Protein AF-Q2N6P6-F1 (afdb_monomer_lite)

Organism: Erythrobacter litoralis (strain HTCC2594) (NCBI:txid314225)

Foldseek 3Di:
DDDDDPVVVVVVVVVVVVPPPPPPLPDDPDPLDDDDDPQLVVLLVVLVCQLPPDDDDPDPPDFLLNCSVPPRCVSCVVSLVVSLVVSQVRLVVDDDPPRQHSVNSVVRSVVSSVSSSVVRVSVRVVVVVCVVCVVVVVVVVVVLVVVPVCQVVLVVVLVVLVVVLVVLCVVCVVVLVVQVPDPDHDPVSVVVVVVSVVVNVVSVVSSVVSCVVHVVVVVVVVVVVVVVVD

Structure (mmCIF, N/CA/C/O backbone):
data_AF-Q2N6P6-F1
#
_entry.id   AF-Q2N6P6-F1
#
loop_
_atom_site.group_PDB
_atom_site.id
_atom_site.type_symbol
_atom_site.label_atom_id
_atom_site.label_alt_id
_atom_site.label_comp_id
_atom_site.label_asym_id
_atom_site.label_entity_id
_atom_site.label_seq_id
_atom_site.pdbx_PDB_ins_code
_atom_site.Cartn_x
_atom_site.Cartn_y
_atom_site.Cartn_z
_atom_site.occupancy
_atom_site.B_iso_or_equiv
_atom_site.auth_seq_id
_atom_site.auth_comp_id
_atom_site.auth_asym_id
_atom_site.auth_atom_id
_atom_site.pdbx_PDB_model_num
ATOM 1 N N . MET A 1 1 ? 49.851 15.342 -33.808 1.00 38.22 1 MET A N 1
ATOM 2 C CA . MET A 1 1 ? 49.237 15.846 -32.562 1.00 38.22 1 MET A CA 1
ATOM 3 C C . MET A 1 1 ? 47.742 15.589 -32.649 1.00 38.22 1 MET A C 1
ATOM 5 O O . MET A 1 1 ? 47.062 16.320 -33.349 1.00 38.22 1 MET A O 1
ATOM 9 N N . ILE A 1 2 ? 47.247 14.512 -32.040 1.00 38.97 2 ILE A N 1
ATOM 10 C CA . ILE A 1 2 ? 45.807 14.244 -31.904 1.00 38.97 2 ILE A CA 1
ATOM 11 C C . ILE A 1 2 ? 45.620 13.851 -30.443 1.00 38.97 2 ILE A C 1
ATOM 13 O O . ILE A 1 2 ? 45.842 12.707 -30.065 1.00 38.97 2 ILE A O 1
ATOM 17 N N . ALA A 1 3 ? 45.353 14.841 -29.600 1.00 42.53 3 ALA A N 1
ATOM 18 C CA . ALA A 1 3 ? 45.180 14.661 -28.166 1.00 42.53 3 ALA A CA 1
ATOM 19 C C . ALA A 1 3 ? 44.066 15.592 -27.690 1.00 42.53 3 ALA A C 1
ATOM 21 O O . ALA A 1 3 ? 44.323 16.554 -26.982 1.00 42.53 3 ALA A O 1
ATOM 22 N N . THR A 1 4 ? 42.833 15.337 -28.129 1.00 48.78 4 THR A N 1
ATOM 23 C CA . THR A 1 4 ? 41.647 16.061 -27.642 1.00 48.78 4 THR A CA 1
ATOM 24 C C . THR A 1 4 ? 40.386 15.331 -28.099 1.00 48.78 4 THR A C 1
ATOM 26 O O . THR A 1 4 ? 39.855 15.658 -29.151 1.00 48.78 4 THR A O 1
ATOM 29 N N . SER A 1 5 ? 39.921 14.311 -27.361 1.00 48.91 5 SER A N 1
ATOM 30 C CA . SER A 1 5 ? 38.513 13.832 -27.437 1.00 48.91 5 SER A CA 1
ATOM 31 C C . SER A 1 5 ? 38.105 12.764 -26.402 1.00 48.91 5 SER A C 1
ATOM 33 O O . SER A 1 5 ? 37.078 12.123 -26.574 1.00 48.91 5 SER A O 1
ATOM 35 N N . ILE A 1 6 ? 38.846 12.549 -25.305 1.00 46.66 6 ILE A N 1
ATOM 36 C CA . ILE A 1 6 ? 38.445 11.551 -24.280 1.00 46.66 6 ILE A CA 1
ATOM 37 C C . ILE A 1 6 ? 37.773 12.211 -23.056 1.00 46.66 6 ILE A C 1
ATOM 39 O O . ILE A 1 6 ? 37.007 11.573 -22.340 1.00 46.66 6 ILE A O 1
ATOM 43 N N . ALA A 1 7 ? 37.968 13.518 -22.844 1.00 42.22 7 ALA A N 1
ATOM 44 C CA . ALA A 1 7 ? 37.466 14.212 -21.653 1.00 42.22 7 ALA A CA 1
ATOM 45 C C . ALA A 1 7 ? 35.931 14.393 -21.615 1.00 42.22 7 ALA A C 1
ATOM 47 O O . ALA A 1 7 ? 35.358 14.490 -20.533 1.00 42.22 7 ALA A O 1
ATOM 48 N N . SER A 1 8 ? 35.243 14.396 -22.762 1.00 43.12 8 SER A N 1
ATOM 49 C CA . SER A 1 8 ? 33.796 14.669 -22.818 1.00 43.12 8 SER A CA 1
ATOM 50 C C . SER A 1 8 ? 32.908 13.450 -22.541 1.00 43.12 8 SER A C 1
ATOM 52 O O . SER A 1 8 ? 31.730 13.623 -22.248 1.00 43.12 8 SER A O 1
ATOM 54 N N . ALA A 1 9 ? 33.446 12.226 -22.589 1.00 42.22 9 ALA A N 1
ATOM 55 C CA . ALA A 1 9 ? 32.664 11.010 -22.340 1.00 42.22 9 ALA A CA 1
ATOM 56 C C . ALA A 1 9 ? 32.541 10.670 -20.842 1.00 42.22 9 ALA A C 1
ATOM 58 O O . ALA A 1 9 ? 31.548 10.086 -20.418 1.00 42.22 9 ALA A O 1
ATOM 59 N N . VAL A 1 10 ? 33.518 11.074 -20.021 1.00 45.97 10 VAL A N 1
ATOM 60 C CA . VAL A 1 10 ? 33.546 10.757 -18.580 1.00 45.97 10 VAL A CA 1
ATOM 61 C C . VAL A 1 10 ? 32.600 11.660 -17.778 1.00 45.97 10 VAL A C 1
ATOM 63 O O . VAL A 1 10 ? 31.999 11.212 -16.805 1.00 45.97 10 VAL A O 1
ATOM 66 N N . ALA A 1 11 ? 32.389 12.905 -18.218 1.00 42.19 11 ALA A N 1
ATOM 67 C CA . ALA A 1 11 ? 31.482 13.842 -17.550 1.00 42.19 11 ALA A CA 1
ATOM 68 C C . ALA A 1 11 ? 30.003 13.404 -17.604 1.00 42.19 11 ALA A C 1
ATOM 70 O O . ALA A 1 11 ? 29.260 13.659 -16.658 1.00 42.19 11 ALA A O 1
ATOM 71 N N . LEU A 1 12 ? 29.577 12.693 -18.659 1.00 40.78 12 LEU A N 1
ATOM 72 C CA . LEU A 1 12 ? 28.206 12.172 -18.752 1.00 40.78 12 LEU A CA 1
ATOM 73 C C . LEU A 1 12 ? 27.947 11.005 -17.782 1.00 40.78 12 LEU A C 1
ATOM 75 O O . LEU A 1 12 ? 26.837 10.861 -17.280 1.00 40.78 12 LEU A O 1
ATOM 79 N N . LEU A 1 13 ? 28.965 10.192 -17.485 1.00 43.88 13 LEU A N 1
ATOM 80 C CA . LEU A 1 13 ? 28.839 9.029 -16.596 1.00 43.88 13 LEU A CA 1
ATOM 81 C C . LEU A 1 13 ? 28.709 9.419 -15.117 1.00 43.88 13 LEU A C 1
ATOM 83 O O . LEU A 1 13 ? 28.032 8.722 -14.366 1.00 43.88 13 LEU A O 1
ATOM 87 N N . VAL A 1 14 ? 29.291 10.548 -14.702 1.00 47.75 14 VAL A N 1
ATOM 88 C CA . VAL A 1 14 ? 29.177 11.044 -13.317 1.00 47.75 14 VAL A CA 1
ATOM 89 C C . VAL A 1 14 ? 27.811 11.694 -13.063 1.00 47.75 14 VAL A C 1
ATOM 91 O O . VAL A 1 14 ? 27.262 11.551 -11.974 1.00 47.75 14 VAL A O 1
ATOM 94 N N . ALA A 1 15 ? 27.211 12.332 -14.075 1.00 45.38 15 ALA A N 1
ATOM 95 C CA . ALA A 1 15 ? 25.876 12.923 -13.958 1.00 45.38 15 ALA A CA 1
ATOM 96 C C . ALA A 1 15 ? 24.763 11.866 -13.803 1.00 45.38 15 ALA A C 1
ATOM 98 O O . ALA A 1 15 ? 23.798 12.103 -13.082 1.00 45.38 15 ALA A O 1
ATOM 99 N N . LEU A 1 16 ? 24.913 10.675 -14.403 1.00 42.78 16 LEU A N 1
ATOM 100 C CA . LEU A 1 16 ? 23.956 9.574 -14.215 1.00 42.78 16 LEU A CA 1
ATOM 101 C C . LEU A 1 16 ? 24.095 8.856 -12.864 1.00 42.78 16 LEU A C 1
ATOM 103 O O . LEU A 1 16 ? 23.139 8.230 -12.417 1.00 42.78 16 LEU A O 1
ATOM 107 N N . GLN A 1 17 ? 25.246 8.950 -12.191 1.00 44.12 17 GLN A N 1
ATOM 108 C CA . GLN A 1 17 ? 25.419 8.350 -10.862 1.00 44.12 17 GLN A CA 1
ATOM 109 C C . GLN A 1 17 ? 24.813 9.194 -9.732 1.00 44.12 17 GLN A C 1
ATOM 111 O O . GLN A 1 17 ? 24.597 8.666 -8.645 1.00 44.12 17 GLN A O 1
ATOM 116 N N . GLN A 1 18 ? 24.500 10.474 -9.976 1.00 42.66 18 GLN A N 1
ATOM 117 C CA . GLN A 1 18 ? 23.855 11.352 -8.988 1.00 42.66 18 GLN A CA 1
ATOM 118 C C . GLN A 1 18 ? 22.326 11.424 -9.110 1.00 42.66 18 GLN A C 1
ATOM 120 O O . GLN A 1 18 ? 21.689 12.005 -8.244 1.00 42.66 18 GLN A O 1
ATOM 125 N N . ALA A 1 19 ? 21.728 10.794 -10.126 1.00 37.59 19 ALA A N 1
ATOM 126 C CA . ALA A 1 19 ? 20.272 10.660 -10.251 1.00 37.59 19 ALA A CA 1
ATOM 127 C C . ALA A 1 19 ? 19.731 9.358 -9.631 1.00 37.59 19 ALA A C 1
ATOM 129 O O . ALA A 1 19 ? 18.585 8.988 -9.857 1.00 37.59 19 ALA A O 1
ATOM 130 N N . SER A 1 20 ? 20.546 8.653 -8.841 1.00 35.91 20 SER A N 1
ATOM 131 C CA . SER A 1 20 ? 20.061 7.601 -7.949 1.00 35.91 20 SER A CA 1
ATOM 132 C C . SER A 1 20 ? 19.714 8.212 -6.594 1.00 35.91 20 SER A C 1
ATOM 134 O O . SER A 1 20 ? 20.196 7.748 -5.558 1.00 35.91 20 SER A O 1
ATOM 136 N N . ASP A 1 21 ? 18.858 9.237 -6.595 1.00 35.72 21 ASP A N 1
ATOM 137 C CA . ASP A 1 21 ? 17.976 9.418 -5.450 1.00 35.72 21 ASP A CA 1
ATOM 138 C C . ASP A 1 21 ? 17.229 8.097 -5.335 1.00 35.72 21 ASP A C 1
ATOM 140 O O . ASP A 1 21 ? 16.470 7.700 -6.224 1.00 35.72 21 ASP A O 1
ATOM 144 N N . LYS A 1 22 ? 17.541 7.339 -4.283 1.00 31.48 22 LYS A N 1
ATOM 145 C CA . LYS A 1 22 ? 16.714 6.210 -3.897 1.00 31.48 22 LYS A CA 1
ATOM 146 C C . LYS A 1 22 ? 15.280 6.725 -3.920 1.00 31.48 22 LYS A C 1
ATOM 148 O O . LYS A 1 22 ? 14.945 7.641 -3.174 1.00 31.48 22 LYS A O 1
ATOM 153 N N . VAL A 1 23 ? 14.439 6.124 -4.754 1.00 34.56 23 VAL A N 1
ATOM 154 C CA . VAL A 1 23 ? 12.994 6.204 -4.573 1.00 34.56 23 VAL A CA 1
ATOM 155 C C . VAL A 1 23 ? 12.706 5.411 -3.300 1.00 34.56 23 VAL A C 1
ATOM 157 O O . VAL A 1 23 ? 12.339 4.240 -3.332 1.00 34.56 23 VAL A O 1
ATOM 160 N N . GLU A 1 24 ? 13.004 6.019 -2.157 1.00 31.09 24 GLU A N 1
ATOM 161 C CA . GLU A 1 24 ? 12.509 5.568 -0.874 1.00 31.09 24 GLU A CA 1
ATOM 162 C C . GLU A 1 24 ? 11.010 5.837 -0.907 1.00 31.09 24 GLU A C 1
ATOM 164 O O . GLU A 1 24 ? 10.555 6.970 -1.068 1.00 31.09 24 GLU A O 1
ATOM 169 N N . ALA A 1 25 ? 10.232 4.759 -0.842 1.00 31.12 25 ALA A N 1
ATOM 170 C CA . ALA A 1 25 ? 8.818 4.864 -0.558 1.00 31.12 25 ALA A CA 1
ATOM 171 C C . ALA A 1 25 ? 8.691 5.585 0.790 1.00 31.12 25 ALA A C 1
ATOM 173 O O . ALA A 1 25 ? 9.015 5.022 1.834 1.00 31.12 25 ALA A O 1
ATOM 174 N N . VAL A 1 26 ? 8.283 6.852 0.749 1.00 32.97 26 VAL A N 1
ATOM 175 C CA . VAL A 1 26 ? 7.934 7.618 1.943 1.00 32.97 26 VAL A CA 1
ATOM 176 C C . VAL A 1 26 ? 6.628 7.027 2.460 1.00 32.97 26 VAL A C 1
ATOM 178 O O . VAL A 1 26 ? 5.549 7.348 1.964 1.00 32.97 26 VAL A O 1
ATOM 181 N N . TYR A 1 27 ? 6.734 6.102 3.406 1.00 35.50 27 TYR A N 1
ATOM 182 C CA . TYR A 1 27 ? 5.610 5.713 4.244 1.00 35.50 27 TYR A CA 1
ATOM 183 C C . TYR A 1 27 ? 5.442 6.832 5.275 1.00 35.50 27 TYR A C 1
ATOM 185 O O . TYR A 1 27 ? 6.397 7.148 5.982 1.00 35.50 27 TYR A O 1
ATOM 193 N N . SER A 1 28 ? 4.285 7.498 5.301 1.00 39.66 28 SER A N 1
ATOM 194 C CA . SER A 1 28 ? 3.977 8.435 6.384 1.00 39.66 28 SER A CA 1
ATOM 195 C C . SER A 1 28 ? 3.961 7.667 7.709 1.00 39.66 28 SER A C 1
ATOM 197 O O . SER A 1 28 ? 3.477 6.535 7.752 1.00 39.66 28 SER A O 1
ATOM 199 N N . ASP A 1 29 ? 4.449 8.292 8.784 1.00 43.25 29 ASP A N 1
ATOM 200 C CA . ASP A 1 29 ? 4.377 7.793 10.172 1.00 43.25 29 ASP A CA 1
ATOM 201 C C . ASP A 1 29 ? 2.927 7.733 10.714 1.00 43.25 29 ASP A C 1
ATOM 203 O O . ASP A 1 29 ? 2.692 7.739 11.921 1.00 43.25 29 ASP A O 1
ATOM 207 N N . GLU A 1 30 ? 1.925 7.737 9.836 1.00 53.28 30 GLU A N 1
ATOM 208 C CA . GLU A 1 30 ? 0.526 7.616 10.215 1.00 53.28 30 GLU A CA 1
ATOM 209 C C . GLU A 1 30 ? 0.268 6.159 10.599 1.00 53.28 30 GLU A C 1
ATOM 211 O O . GLU A 1 30 ? 0.393 5.255 9.771 1.00 53.28 30 GLU A O 1
ATOM 216 N N . ASP A 1 31 ? -0.091 5.925 11.862 1.00 57.06 31 ASP A N 1
ATOM 217 C CA . ASP A 1 31 ? -0.591 4.627 12.296 1.00 57.06 31 ASP A CA 1
ATOM 218 C C . ASP A 1 31 ? -1.841 4.296 11.465 1.00 57.06 31 ASP A C 1
ATOM 220 O O . ASP A 1 31 ? -2.902 4.908 11.596 1.00 57.06 31 ASP A O 1
ATOM 224 N N . TRP A 1 32 ? -1.703 3.329 10.555 1.00 66.62 32 TRP A N 1
ATOM 225 C CA . TRP A 1 32 ? -2.786 2.850 9.685 1.00 66.62 32 TRP A CA 1
ATOM 226 C C . TRP A 1 32 ? -3.808 1.987 10.436 1.00 66.62 32 TRP A C 1
ATOM 228 O O . TRP A 1 32 ? -4.737 1.448 9.824 1.00 66.62 32 TRP A O 1
ATOM 238 N N . THR A 1 33 ? -3.606 1.831 11.742 1.00 70.56 33 THR A N 1
ATOM 239 C CA . THR A 1 33 ? -4.387 0.993 12.640 1.00 70.56 33 THR A CA 1
ATOM 240 C C . THR A 1 33 ? -5.295 1.887 13.474 1.00 70.56 33 THR A C 1
ATOM 242 O O . THR A 1 33 ? -4.854 2.882 14.041 1.00 70.56 33 THR A O 1
ATOM 245 N N . LEU A 1 34 ? -6.578 1.537 13.526 1.00 80.69 34 LEU A N 1
ATOM 246 C CA . LEU A 1 34 ? -7.557 2.189 14.386 1.00 80.69 34 LEU A CA 1
ATOM 247 C C . LEU A 1 34 ? -7.899 1.242 15.527 1.00 80.69 34 LEU A C 1
ATOM 249 O O . LEU A 1 34 ? -8.368 0.133 15.270 1.00 80.69 34 LEU A O 1
ATOM 253 N N . ASP A 1 35 ? -7.711 1.702 16.758 1.00 82.56 35 ASP A N 1
ATOM 254 C CA . ASP A 1 35 ? -8.118 0.965 17.947 1.00 82.56 35 ASP A CA 1
ATOM 255 C C . ASP A 1 35 ? -9.517 1.402 18.375 1.00 82.56 35 ASP A C 1
ATOM 257 O O . ASP A 1 35 ? -9.778 2.576 18.642 1.00 82.56 35 ASP A O 1
ATOM 261 N N . TYR A 1 36 ? -10.437 0.444 18.442 1.00 85.44 36 TYR A N 1
ATOM 262 C CA . TYR A 1 36 ? -11.795 0.679 18.909 1.00 85.44 36 TYR A CA 1
ATOM 263 C C . TYR A 1 36 ? -12.410 -0.577 19.532 1.00 85.44 36 TYR A C 1
ATOM 265 O O . TYR A 1 36 ? -11.994 -1.700 19.229 1.00 85.44 36 TYR A O 1
ATOM 273 N N . PRO A 1 37 ? -13.422 -0.425 20.407 1.00 84.44 37 PRO A N 1
ATOM 274 C CA . PRO A 1 37 ? -14.119 -1.558 20.989 1.00 84.44 37 PRO A CA 1
ATOM 275 C C . PRO A 1 37 ? -14.752 -2.438 19.911 1.00 84.44 37 PRO A C 1
ATOM 277 O O . PRO A 1 37 ? -15.498 -1.954 19.063 1.00 84.44 37 PRO A O 1
ATOM 280 N N . PHE A 1 38 ? -14.559 -3.753 20.019 1.00 85.38 38 PHE A N 1
ATOM 281 C CA . PHE A 1 38 ? -15.135 -4.739 19.093 1.00 85.38 38 PHE A CA 1
ATOM 282 C C . PHE A 1 38 ? -16.646 -4.556 18.860 1.00 85.38 38 PHE A C 1
ATOM 284 O O . PHE A 1 38 ? -17.156 -4.789 17.773 1.00 85.38 38 PHE A O 1
ATOM 291 N N . VAL A 1 39 ? -17.385 -4.083 19.868 1.00 84.81 39 VAL A N 1
ATOM 292 C CA . VAL A 1 39 ? -18.836 -3.883 19.757 1.00 84.81 39 VAL A CA 1
ATOM 293 C C . VAL A 1 39 ? -19.239 -2.863 18.685 1.00 84.81 39 VAL A C 1
ATOM 295 O O . VAL A 1 39 ? -20.333 -2.985 18.137 1.00 84.81 39 VAL A O 1
ATOM 298 N N . ILE A 1 40 ? -18.383 -1.884 18.370 1.00 86.06 40 ILE A N 1
ATOM 299 C CA . ILE A 1 40 ? -18.677 -0.889 17.331 1.00 86.06 40 ILE A CA 1
ATOM 300 C C . ILE A 1 40 ? -18.075 -1.234 15.962 1.00 86.06 40 ILE A C 1
ATOM 302 O O . ILE A 1 40 ? -18.283 -0.489 15.005 1.00 86.06 40 ILE A O 1
ATOM 306 N N . GLU A 1 41 ? -17.392 -2.379 15.841 1.00 91.12 41 GLU A N 1
ATOM 307 C CA . GLU A 1 41 ? -16.817 -2.866 14.580 1.00 91.12 41 GLU A CA 1
ATOM 308 C C . GLU A 1 41 ? -17.829 -2.894 13.422 1.00 91.12 41 GLU A C 1
ATOM 310 O O . GLU A 1 41 ? -17.472 -2.415 12.344 1.00 91.12 41 GLU A O 1
ATOM 315 N N . PRO A 1 42 ? -19.092 -3.346 13.592 1.00 92.62 42 PRO A N 1
ATOM 316 C CA . PRO A 1 42 ? -20.042 -3.370 12.480 1.00 92.62 42 PRO A CA 1
ATOM 317 C C . PRO A 1 42 ? -20.306 -1.982 11.881 1.00 92.62 42 PRO A C 1
ATOM 319 O O . PRO A 1 42 ? -20.408 -1.849 10.664 1.00 92.62 42 PRO A O 1
ATOM 322 N N . TYR A 1 43 ? -20.358 -0.938 12.715 1.00 92.25 43 TYR A N 1
ATOM 323 C CA . TYR A 1 43 ? -20.607 0.437 12.271 1.00 92.25 43 TYR A CA 1
ATOM 324 C C . TYR A 1 43 ? -19.396 1.026 11.546 1.00 92.25 43 TYR A C 1
ATOM 326 O O . TYR A 1 43 ? -19.537 1.674 10.508 1.00 92.25 43 TYR A O 1
ATOM 334 N N . VAL A 1 44 ? -18.194 0.753 12.061 1.00 91.25 44 VAL A N 1
ATOM 335 C CA . VAL A 1 44 ? -16.932 1.140 11.420 1.00 91.25 44 VAL A CA 1
ATOM 336 C C . VAL A 1 44 ? -16.775 0.435 10.068 1.00 91.25 44 VAL A C 1
ATOM 338 O O . VAL A 1 44 ? -16.473 1.083 9.063 1.00 91.25 44 VAL A O 1
ATOM 341 N N . GLY A 1 45 ? -17.027 -0.876 10.019 1.00 90.44 45 GLY A N 1
ATOM 342 C CA . GLY A 1 45 ? -16.978 -1.679 8.798 1.00 90.44 45 GLY A CA 1
ATOM 343 C C . GLY A 1 45 ? -17.958 -1.179 7.739 1.00 90.44 45 GLY A C 1
ATOM 344 O O . GLY A 1 45 ? -17.563 -0.922 6.602 1.00 90.44 45 GLY A O 1
ATOM 345 N N . GLU A 1 46 ? -19.210 -0.925 8.126 1.00 95.19 46 GLU A N 1
ATOM 346 C CA . GLU A 1 46 ? -20.229 -0.434 7.198 1.00 95.19 46 GLU A CA 1
ATOM 347 C C . GLU A 1 46 ? -19.899 0.969 6.645 1.00 95.19 46 GLU A C 1
ATOM 349 O O . GLU A 1 46 ? -20.230 1.296 5.494 1.00 95.19 46 GLU A O 1
ATOM 354 N N . TYR A 1 47 ? -19.224 1.809 7.436 1.00 96.06 47 TYR A N 1
ATOM 355 C CA . TYR A 1 47 ? -18.753 3.106 6.961 1.00 96.06 47 TYR A CA 1
ATOM 356 C C . TYR A 1 47 ? -17.603 2.957 5.955 1.00 96.06 47 TYR A C 1
ATOM 358 O O . TYR A 1 47 ? -17.642 3.573 4.885 1.00 96.06 47 TYR A O 1
ATOM 366 N N . TYR A 1 48 ? -16.633 2.077 6.230 1.00 91.56 48 TYR A N 1
ATOM 367 C CA . TYR A 1 48 ? -15.572 1.741 5.276 1.00 91.56 48 TYR A CA 1
ATOM 368 C C . TYR A 1 48 ? 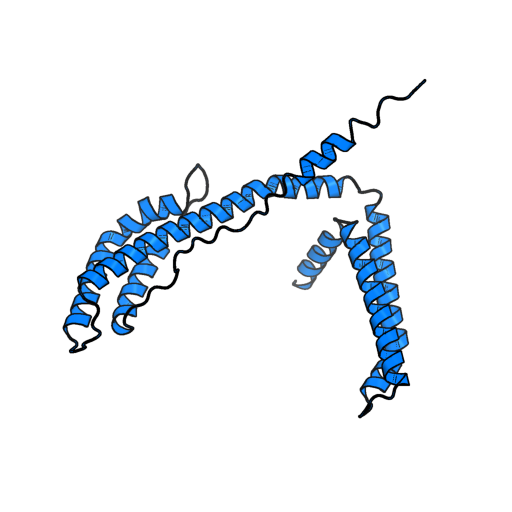-16.114 1.190 3.957 1.00 91.56 48 TYR A C 1
ATOM 370 O O . TYR A 1 48 ? -15.611 1.562 2.895 1.00 91.56 48 TYR A O 1
ATOM 378 N N . ASP A 1 49 ? -17.140 0.345 4.003 1.00 93.69 49 ASP A N 1
ATOM 379 C CA . ASP A 1 49 ? -17.763 -0.202 2.799 1.00 93.69 49 ASP A CA 1
ATOM 380 C C . ASP A 1 49 ? -18.394 0.901 1.945 1.00 93.69 49 ASP A C 1
ATOM 382 O O . ASP A 1 49 ? -18.235 0.907 0.723 1.00 93.69 49 ASP A O 1
ATOM 386 N N . CYS A 1 50 ? -19.037 1.894 2.573 1.00 94.50 50 CYS A N 1
ATOM 387 C CA . CYS A 1 50 ? -19.534 3.063 1.847 1.00 94.50 50 CYS A CA 1
ATOM 388 C C . CYS A 1 50 ? -18.401 3.806 1.135 1.00 94.50 50 CYS A C 1
ATOM 390 O O . CYS A 1 50 ? -18.515 4.108 -0.059 1.00 94.50 50 CYS A O 1
ATOM 392 N N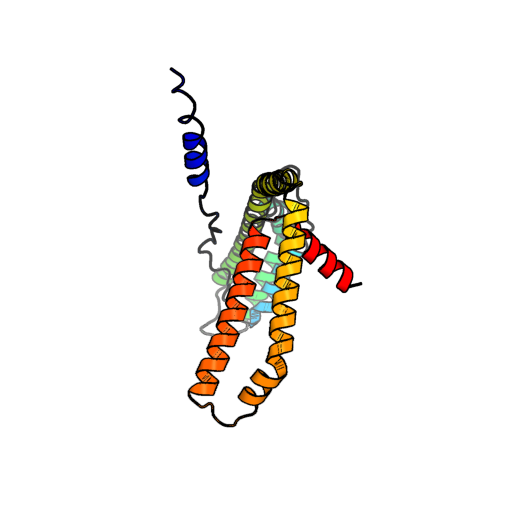 . LEU A 1 51 ? -17.317 4.091 1.862 1.00 92.38 51 LEU A N 1
ATOM 393 C CA . LEU A 1 51 ? -16.169 4.831 1.344 1.00 92.38 51 LEU A CA 1
ATOM 394 C C . LEU A 1 51 ? -15.485 4.084 0.192 1.00 92.38 51 LEU A C 1
ATOM 396 O O . LEU A 1 51 ? -15.062 4.709 -0.770 1.00 92.38 51 LEU A O 1
ATOM 400 N N . ARG A 1 52 ? -15.433 2.747 0.235 1.00 89.62 52 ARG A N 1
ATOM 401 C CA . ARG A 1 52 ? -14.787 1.917 -0.798 1.00 89.62 52 ARG A CA 1
ATOM 402 C C . ARG A 1 52 ? -15.655 1.630 -2.021 1.00 89.62 52 ARG A C 1
ATOM 404 O O . ARG A 1 52 ? -15.111 1.213 -3.037 1.00 89.62 52 ARG A O 1
ATOM 411 N N . ALA A 1 53 ? -16.965 1.855 -1.948 1.00 88.38 53 ALA A N 1
ATOM 412 C CA . ALA A 1 53 ? -17.896 1.572 -3.044 1.00 88.38 53 ALA A CA 1
ATOM 413 C C . ALA A 1 53 ? -17.776 2.529 -4.252 1.00 88.38 53 ALA A C 1
ATOM 415 O O . ALA A 1 53 ? -18.490 2.353 -5.241 1.00 88.38 53 ALA A O 1
ATOM 416 N N . GLY A 1 54 ? -16.920 3.554 -4.177 1.00 80.19 54 GLY A N 1
ATOM 417 C CA . GLY A 1 54 ? -16.692 4.499 -5.267 1.00 80.19 54 GLY A CA 1
ATOM 418 C C . GLY A 1 54 ? -16.101 3.841 -6.519 1.00 80.19 54 GLY A C 1
ATOM 419 O O . GLY A 1 54 ? -15.377 2.848 -6.454 1.00 80.19 54 GLY A O 1
ATOM 420 N N . SER A 1 55 ? -16.414 4.410 -7.684 1.00 80.44 55 SER A N 1
ATOM 421 C CA . SER A 1 55 ? -15.766 4.083 -8.960 1.00 80.44 55 SER A CA 1
ATOM 422 C C . SER A 1 55 ? -14.891 5.257 -9.379 1.00 80.44 55 SER A C 1
ATOM 424 O O . SER A 1 55 ? -15.383 6.381 -9.463 1.00 80.44 55 SER A O 1
ATOM 426 N N . TYR A 1 56 ? -13.610 5.006 -9.645 1.00 83.81 56 TYR A N 1
ATOM 427 C CA . TYR A 1 56 ? -12.617 6.068 -9.821 1.00 83.81 56 TYR A CA 1
ATOM 428 C C . TYR A 1 56 ? -12.127 6.148 -11.262 1.00 83.81 56 TYR A C 1
ATOM 430 O O . TYR A 1 56 ? -11.824 5.135 -11.893 1.00 83.81 56 TYR A O 1
ATOM 438 N N . THR A 1 57 ? -12.014 7.371 -11.769 1.00 74.19 57 THR A N 1
ATOM 439 C CA . THR A 1 57 ? -11.424 7.651 -13.079 1.00 74.19 57 THR A CA 1
ATOM 440 C C . THR A 1 57 ? -10.002 8.152 -12.888 1.00 74.19 57 THR A C 1
ATOM 442 O O . THR A 1 57 ? -9.772 9.101 -12.139 1.00 74.19 57 THR A O 1
ATOM 445 N N . ILE A 1 58 ? -9.044 7.519 -13.568 1.00 68.56 58 ILE A N 1
ATOM 446 C CA . ILE A 1 58 ? -7.623 7.871 -13.495 1.00 68.56 58 ILE A CA 1
ATOM 447 C C . ILE A 1 58 ? -7.192 8.485 -14.821 1.00 68.56 58 ILE A C 1
ATOM 449 O O . ILE A 1 58 ? -7.243 7.831 -15.860 1.00 68.56 58 ILE A O 1
ATOM 453 N N . GLY A 1 59 ? -6.782 9.752 -14.779 1.00 65.19 59 GLY A N 1
ATOM 454 C CA . GLY A 1 59 ? -6.465 10.553 -15.961 1.00 65.19 59 GLY A CA 1
ATOM 455 C C . GLY A 1 59 ? -6.942 12.000 -15.817 1.00 65.19 59 GLY A C 1
ATOM 456 O O . GLY A 1 59 ? -7.622 12.341 -14.854 1.00 65.19 59 GLY A O 1
ATOM 457 N N . GLU A 1 60 ? -6.548 12.866 -16.756 1.00 66.88 60 GLU A N 1
ATOM 458 C CA . GLU A 1 60 ? -7.041 14.258 -16.868 1.00 66.88 60 GLU A CA 1
ATOM 459 C C . GLU A 1 60 ? -6.858 15.130 -15.608 1.00 66.88 60 GLU A C 1
ATOM 461 O O . GLU A 1 60 ? -7.616 16.060 -15.352 1.00 66.88 60 GLU A O 1
ATOM 466 N N . GLY A 1 61 ? -5.830 14.841 -14.804 1.00 68.62 61 GLY A N 1
ATOM 467 C CA . GLY A 1 61 ? -5.543 15.587 -13.575 1.00 68.62 61 GLY A CA 1
ATOM 468 C C . GLY A 1 61 ? -6.400 15.191 -12.370 1.00 68.62 61 GLY A C 1
ATOM 469 O O . GLY A 1 61 ? -6.225 15.773 -11.301 1.00 68.62 61 GLY A O 1
ATOM 470 N N . ARG A 1 62 ? -7.273 14.183 -12.495 1.00 79.25 62 ARG A N 1
ATOM 471 C CA . ARG A 1 62 ? -8.008 13.612 -11.359 1.00 79.25 62 ARG A CA 1
ATOM 472 C C . ARG A 1 62 ? -7.137 12.614 -10.606 1.00 79.25 62 ARG A C 1
ATOM 474 O O . ARG A 1 62 ? -6.525 11.731 -11.207 1.00 79.25 62 ARG A O 1
ATOM 481 N N . THR A 1 63 ? -7.099 12.753 -9.285 1.00 85.38 63 THR A N 1
ATOM 482 C CA . THR A 1 63 ? -6.331 11.880 -8.389 1.00 85.38 63 THR A CA 1
ATOM 483 C C . THR A 1 63 ? -7.273 11.096 -7.472 1.00 85.38 63 THR A C 1
ATOM 485 O O . THR A 1 63 ? -8.435 11.478 -7.302 1.00 85.38 63 THR A O 1
ATOM 488 N N . PHE A 1 64 ? -6.815 9.984 -6.901 1.00 86.94 64 PHE A N 1
ATOM 489 C CA . PHE A 1 64 ? -7.578 9.217 -5.916 1.00 86.94 64 PHE A CA 1
ATOM 490 C C . PHE A 1 64 ? -7.855 10.059 -4.672 1.00 86.94 64 PHE A C 1
ATOM 492 O O . PHE A 1 64 ? -8.992 10.109 -4.225 1.00 86.94 64 PHE A O 1
ATOM 499 N N . ALA A 1 65 ? -6.866 10.792 -4.149 1.00 88.69 65 ALA A N 1
ATOM 500 C CA . ALA A 1 65 ? -7.071 11.667 -2.992 1.00 88.69 65 ALA A CA 1
ATOM 501 C C . ALA A 1 65 ? -8.141 12.743 -3.239 1.00 88.69 65 ALA A C 1
ATOM 503 O O . ALA A 1 65 ? -8.903 13.075 -2.330 1.00 88.69 65 ALA A O 1
ATOM 504 N N . ALA A 1 66 ? -8.188 13.302 -4.454 1.00 90.50 66 ALA A N 1
ATOM 505 C CA . ALA A 1 66 ? -9.205 14.272 -4.843 1.00 90.50 66 ALA A CA 1
ATOM 506 C C . ALA A 1 66 ? -10.589 13.616 -4.903 1.00 90.50 66 ALA A C 1
ATOM 508 O O . ALA A 1 66 ? -11.493 14.075 -4.221 1.00 90.50 66 ALA A O 1
ATOM 509 N N . GLN A 1 67 ? -10.727 12.491 -5.610 1.00 92.38 67 GLN A N 1
ATOM 510 C CA . GLN A 1 67 ? -11.997 11.757 -5.721 1.00 92.38 67 GLN A CA 1
ATOM 511 C C . GLN A 1 67 ? -12.503 11.259 -4.362 1.00 92.38 67 GLN A C 1
ATOM 513 O O . GLN A 1 67 ? -13.682 11.377 -4.049 1.00 92.38 67 GLN A O 1
ATOM 518 N N . TYR A 1 68 ? -11.613 10.795 -3.489 1.00 94.06 68 TYR A N 1
ATOM 519 C CA . TYR A 1 68 ? -11.988 10.387 -2.139 1.00 94.06 68 TYR A CA 1
ATOM 520 C C . TYR A 1 68 ? -12.531 11.566 -1.329 1.00 94.06 68 TYR A C 1
ATOM 522 O O . TYR A 1 68 ? -13.538 11.432 -0.639 1.00 94.06 68 TYR A O 1
ATOM 530 N N . ARG A 1 69 ? -11.895 12.739 -1.427 1.00 93.75 69 ARG A N 1
ATOM 531 C CA . ARG A 1 69 ? -12.323 13.946 -0.709 1.00 93.75 69 ARG A CA 1
ATOM 532 C C . ARG A 1 69 ? -13.602 14.559 -1.286 1.00 93.75 69 ARG A C 1
ATOM 534 O O . ARG A 1 69 ? -14.436 15.024 -0.518 1.00 93.75 69 ARG A O 1
ATOM 541 N N . GLU A 1 70 ? -13.713 14.616 -2.606 1.00 93.62 70 GLU A N 1
ATOM 542 C CA . GLU A 1 70 ? -14.739 15.378 -3.327 1.00 93.62 70 GLU A CA 1
ATOM 543 C C . GLU A 1 70 ? -15.977 14.539 -3.653 1.00 93.62 70 GLU A C 1
ATOM 545 O O . GLU A 1 70 ? -17.078 15.081 -3.676 1.00 93.62 70 GLU A O 1
ATOM 550 N N . ASP A 1 71 ? -15.814 13.227 -3.844 1.00 93.38 71 ASP A N 1
ATOM 551 C CA . ASP A 1 71 ? -16.895 12.328 -4.245 1.00 93.38 71 ASP A CA 1
ATOM 552 C C . ASP A 1 71 ? -17.300 11.391 -3.093 1.00 93.38 71 ASP A C 1
ATOM 554 O O . ASP A 1 71 ? -18.473 11.346 -2.716 1.00 93.38 71 ASP A O 1
ATOM 558 N N . ASP A 1 72 ? -16.353 10.663 -2.483 1.00 94.94 72 ASP A N 1
ATOM 559 C CA . ASP A 1 72 ? -16.693 9.645 -1.473 1.00 94.94 72 ASP A CA 1
ATOM 560 C C . ASP A 1 72 ? -17.136 10.241 -0.139 1.00 94.94 72 ASP A C 1
ATOM 562 O O . ASP A 1 72 ? -18.167 9.825 0.397 1.00 94.94 72 ASP A O 1
ATOM 566 N N . LEU A 1 73 ? -16.378 11.202 0.410 1.00 96.19 73 LEU A N 1
ATOM 567 C CA . LEU A 1 73 ? -16.723 11.798 1.704 1.00 96.19 73 LEU A CA 1
ATOM 568 C C . LEU A 1 73 ? -18.119 12.446 1.681 1.00 96.19 73 LEU A C 1
ATOM 570 O O . LEU A 1 73 ?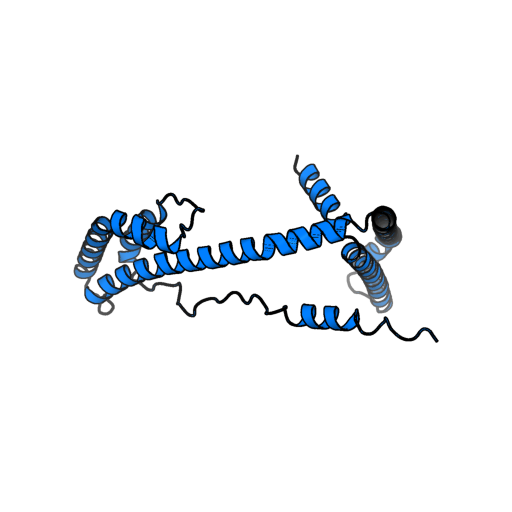 -18.898 12.140 2.586 1.00 96.19 73 LEU A O 1
ATOM 574 N N . PRO A 1 74 ? -18.500 13.261 0.672 1.00 97.19 74 PRO A N 1
ATOM 575 C CA . PRO A 1 74 ? -19.847 13.825 0.611 1.00 97.19 74 PRO A CA 1
ATOM 576 C C . PRO A 1 74 ? -20.924 12.762 0.388 1.00 97.19 74 PRO A C 1
ATOM 578 O O . PRO A 1 74 ? -21.954 12.789 1.057 1.00 97.19 74 PRO A O 1
ATOM 581 N N . ARG A 1 75 ? -20.679 11.781 -0.492 1.00 96.19 75 ARG A N 1
ATOM 582 C CA . ARG A 1 75 ? -21.619 10.678 -0.755 1.00 96.19 75 ARG A CA 1
ATOM 583 C C . ARG A 1 75 ? -21.914 9.851 0.497 1.00 96.19 75 ARG A C 1
ATOM 585 O O . ARG A 1 75 ? -23.029 9.360 0.657 1.00 96.19 75 ARG A O 1
ATOM 592 N N . CYS A 1 76 ? -20.924 9.678 1.368 1.00 97.12 76 CYS A N 1
ATOM 593 C CA . CYS A 1 76 ? -21.036 8.881 2.586 1.00 97.12 76 CYS A CA 1
ATOM 594 C C . CYS A 1 76 ? -21.314 9.705 3.852 1.00 97.12 76 CYS A C 1
ATOM 596 O O . CYS A 1 76 ? -21.395 9.110 4.926 1.00 97.12 76 CYS A O 1
ATOM 598 N N . ALA A 1 77 ? -21.481 11.029 3.762 1.00 97.31 77 ALA A N 1
ATOM 599 C CA . ALA A 1 77 ? -21.610 11.910 4.926 1.00 97.31 77 ALA A CA 1
ATOM 600 C C . ALA A 1 77 ? -22.795 11.526 5.830 1.00 97.31 77 ALA A C 1
ATOM 602 O O . ALA A 1 77 ? -22.597 11.225 7.006 1.00 97.31 77 ALA A O 1
ATOM 603 N N . ASP A 1 78 ? -24.002 11.431 5.265 1.00 97.12 78 ASP A N 1
ATOM 604 C CA . ASP A 1 78 ? -25.217 11.090 6.021 1.00 97.12 78 ASP A CA 1
ATOM 605 C C . ASP A 1 78 ? -25.132 9.695 6.652 1.00 97.12 78 ASP A C 1
ATOM 607 O O . ASP A 1 78 ? -25.597 9.461 7.770 1.00 97.12 78 ASP A O 1
ATOM 611 N N . LYS A 1 79 ? -24.506 8.753 5.938 1.00 97.12 79 LYS A N 1
ATOM 612 C CA . LYS A 1 79 ? -24.286 7.396 6.436 1.00 97.12 79 LYS A CA 1
ATOM 613 C C . LYS A 1 79 ? -23.284 7.385 7.592 1.00 97.12 79 LYS A C 1
ATOM 615 O O . LYS A 1 79 ? -23.523 6.681 8.565 1.00 97.12 79 LYS A O 1
ATOM 620 N N . GLY A 1 80 ? -22.221 8.185 7.512 1.00 96.00 80 GLY A N 1
ATOM 621 C CA . GLY A 1 80 ? -21.260 8.370 8.600 1.00 96.00 80 GLY A CA 1
ATOM 622 C C . GLY A 1 80 ? -21.926 8.909 9.864 1.00 96.00 80 GLY A C 1
ATOM 623 O O . GLY A 1 80 ? -21.821 8.278 10.908 1.00 96.00 80 GLY A O 1
ATOM 624 N N . VAL A 1 81 ? -22.702 9.993 9.747 1.00 97.69 81 VAL A N 1
ATOM 625 C CA . VAL A 1 81 ? -23.437 10.592 10.881 1.00 97.69 81 VAL A CA 1
ATOM 626 C C . VAL A 1 81 ? -24.381 9.584 11.538 1.00 97.69 81 VAL A C 1
ATOM 628 O O . VAL A 1 81 ? -24.448 9.489 12.763 1.00 97.69 81 VAL A O 1
ATOM 631 N N . ARG A 1 82 ? -25.108 8.799 10.733 1.00 98.06 82 ARG A N 1
ATOM 632 C CA . ARG A 1 82 ? -26.009 7.767 11.259 1.00 98.06 82 ARG A CA 1
ATOM 633 C C . ARG A 1 82 ? -25.246 6.676 12.016 1.00 98.06 82 ARG A C 1
ATOM 635 O O . ARG A 1 82 ? -25.625 6.347 13.135 1.00 98.06 82 ARG A O 1
ATOM 642 N N . LEU A 1 83 ? -24.191 6.127 11.417 1.00 97.25 83 LEU A N 1
ATOM 643 C CA . LEU A 1 83 ? -23.408 5.036 12.005 1.00 97.25 83 LEU A CA 1
ATOM 644 C C . LEU A 1 83 ? -22.667 5.479 13.275 1.00 97.25 83 LEU A C 1
ATOM 646 O O . LEU A 1 83 ? -22.572 4.704 14.222 1.00 97.25 83 LEU A O 1
ATOM 650 N N . GLU A 1 84 ? -22.212 6.730 13.332 1.00 96.81 84 GLU A N 1
ATOM 651 C CA . GLU A 1 84 ? -21.641 7.338 14.538 1.00 96.81 84 GLU A CA 1
ATOM 652 C C . GLU A 1 84 ? -22.671 7.395 15.680 1.00 96.81 84 GLU A C 1
ATOM 654 O O . GLU A 1 84 ? -22.386 7.005 16.816 1.00 96.81 84 GLU A O 1
ATOM 659 N N . ALA A 1 85 ? -23.899 7.835 15.388 1.00 96.69 85 ALA A N 1
ATOM 660 C CA . ALA A 1 85 ? -24.974 7.888 16.375 1.00 96.69 85 ALA A CA 1
ATOM 661 C C . ALA A 1 85 ? -25.385 6.488 16.869 1.00 96.69 85 ALA A C 1
ATOM 663 O O . ALA A 1 85 ? -25.620 6.295 18.063 1.00 96.69 85 ALA A O 1
ATOM 664 N N . GLU A 1 86 ? -25.443 5.502 15.972 1.00 95.19 86 GLU A N 1
ATOM 665 C CA . GLU A 1 86 ? -25.751 4.110 16.317 1.00 95.19 86 GLU A CA 1
ATOM 666 C C . GLU A 1 86 ? -24.642 3.468 17.167 1.00 95.19 86 GLU A C 1
ATOM 668 O O . GLU A 1 86 ? -24.941 2.834 18.182 1.00 95.19 86 GLU A O 1
ATOM 673 N N . ALA A 1 87 ? -23.371 3.704 16.827 1.00 92.88 87 ALA A N 1
ATOM 674 C CA . ALA A 1 87 ? -22.229 3.269 17.629 1.00 92.88 87 ALA A CA 1
ATOM 675 C C . ALA A 1 87 ? -22.289 3.848 19.054 1.00 92.88 87 ALA A C 1
ATOM 677 O O . ALA A 1 87 ? -22.143 3.115 20.036 1.00 92.88 87 ALA A O 1
ATOM 678 N N . ASN A 1 88 ? -22.593 5.144 19.177 1.00 93.44 88 ASN A N 1
ATOM 679 C CA . ASN A 1 88 ? -22.783 5.816 20.462 1.00 93.44 88 ASN A CA 1
ATOM 680 C C . ASN A 1 88 ? -23.943 5.233 21.279 1.00 93.44 88 ASN A C 1
ATOM 682 O O . ASN A 1 88 ? -23.806 5.029 22.486 1.00 93.44 88 ASN A O 1
ATOM 686 N N . ALA A 1 89 ? -25.072 4.923 20.639 1.00 92.56 89 ALA A N 1
ATOM 687 C CA . ALA A 1 89 ? -26.218 4.318 21.314 1.00 92.56 89 ALA A CA 1
ATOM 688 C C . ALA A 1 89 ? -25.885 2.928 21.884 1.00 92.56 89 ALA A C 1
ATOM 690 O O . ALA A 1 89 ? -26.305 2.594 22.993 1.00 92.56 89 ALA A O 1
ATOM 691 N N . VAL A 1 90 ? -25.098 2.132 21.156 1.00 90.00 90 VAL A N 1
ATOM 692 C CA . VAL A 1 90 ? -24.660 0.809 21.621 1.00 90.00 90 VAL A CA 1
ATOM 693 C C . VAL A 1 90 ? -23.668 0.903 22.777 1.00 90.00 90 VAL A C 1
ATOM 695 O O . VAL A 1 90 ? -23.756 0.111 23.718 1.00 90.00 90 VAL A O 1
ATOM 698 N N . LEU A 1 91 ? -22.750 1.869 22.738 1.00 88.50 91 LEU A N 1
ATOM 699 C CA . LEU A 1 91 ? -21.802 2.103 23.829 1.00 88.50 91 LEU A CA 1
ATOM 700 C C . LEU A 1 91 ? -22.501 2.609 25.098 1.00 88.50 91 LEU A C 1
ATOM 702 O O . LEU A 1 91 ? -22.188 2.135 26.186 1.00 88.50 91 LEU A O 1
ATOM 706 N N . ALA A 1 92 ? -23.502 3.485 24.966 1.00 86.38 92 ALA A N 1
ATOM 707 C CA . ALA A 1 92 ? -24.266 4.017 26.097 1.00 86.38 92 ALA A CA 1
ATOM 708 C C . ALA A 1 92 ? -25.052 2.943 26.874 1.00 86.38 92 ALA A C 1
ATOM 710 O O . ALA A 1 92 ? -25.335 3.118 28.056 1.00 86.38 92 ALA A O 1
ATOM 711 N N . GLY A 1 93 ? -25.403 1.826 26.229 1.00 78.31 93 GLY A N 1
ATOM 712 C CA . GLY A 1 93 ? -26.096 0.701 26.864 1.00 78.31 93 GLY A CA 1
ATOM 713 C C . GLY A 1 93 ? -25.198 -0.221 27.698 1.00 78.31 93 GLY A C 1
ATOM 714 O O . GLY A 1 93 ? -25.681 -1.253 28.167 1.00 78.31 93 GLY A O 1
ATOM 715 N N . ARG A 1 94 ? -23.902 0.087 27.846 1.00 73.75 94 ARG A N 1
ATOM 716 C CA . ARG A 1 94 ? -22.923 -0.772 28.525 1.00 73.75 94 ARG A CA 1
ATOM 717 C C . ARG A 1 94 ? -22.291 -0.073 29.727 1.00 73.75 94 ARG A C 1
ATOM 719 O O . ARG A 1 94 ? -21.635 0.951 29.583 1.00 73.75 94 ARG A O 1
ATOM 726 N N . ASP A 1 95 ? -22.395 -0.705 30.895 1.00 62.25 95 ASP A N 1
ATOM 727 C CA . ASP A 1 95 ? -21.633 -0.336 32.092 1.00 62.25 95 ASP A CA 1
ATOM 728 C C . ASP A 1 95 ? -20.184 -0.833 31.950 1.00 62.25 95 ASP A C 1
ATOM 730 O O . ASP A 1 95 ? -19.835 -1.932 32.384 1.00 62.25 95 ASP A O 1
ATOM 734 N N . SER A 1 96 ? -19.328 -0.056 31.285 1.00 60.28 96 SER A N 1
ATOM 735 C CA . SER A 1 96 ? -17.890 -0.328 31.207 1.00 60.28 96 SER A CA 1
ATOM 736 C C . SER A 1 96 ? -17.088 0.933 31.511 1.00 60.28 96 SER A C 1
ATOM 738 O O . SER A 1 96 ? -17.349 1.995 30.955 1.00 60.28 96 SER A O 1
ATOM 740 N N . SER A 1 97 ? -16.088 0.801 32.386 1.00 54.66 97 SER A N 1
ATOM 741 C CA . SER A 1 97 ? -15.100 1.846 32.689 1.00 54.66 97 SER A CA 1
ATOM 742 C C . SER A 1 97 ? -14.140 2.138 31.530 1.00 54.66 97 SER A C 1
ATOM 744 O O . SER A 1 97 ? -13.462 3.158 31.572 1.00 54.66 97 SER A O 1
ATOM 746 N N . ASP A 1 98 ? -14.113 1.274 30.509 1.00 57.22 98 ASP A N 1
ATOM 747 C CA . ASP A 1 98 ? -13.297 1.401 29.292 1.00 57.22 98 ASP A CA 1
ATOM 748 C C . ASP A 1 98 ? -14.152 1.842 28.085 1.00 57.22 98 ASP A C 1
ATOM 750 O O . ASP A 1 98 ? -13.800 1.618 26.924 1.00 57.22 98 ASP A O 1
ATOM 754 N N . ALA A 1 99 ? -15.328 2.423 28.345 1.00 68.94 99 ALA A N 1
ATOM 755 C CA . ALA A 1 99 ? -16.235 2.874 27.303 1.00 68.94 99 ALA A CA 1
ATOM 756 C C . ALA A 1 99 ? -15.674 4.117 26.598 1.00 68.94 99 ALA A C 1
ATOM 758 O O . ALA A 1 99 ? -15.519 5.182 27.194 1.00 68.94 99 ALA A O 1
ATOM 759 N N . MET A 1 100 ? -15.408 3.962 25.301 1.00 82.31 100 MET A N 1
ATOM 760 C CA . MET A 1 100 ? -15.118 5.052 24.374 1.00 82.31 100 MET A CA 1
ATOM 761 C C . MET A 1 100 ? -16.219 6.122 24.485 1.00 82.31 100 MET A C 1
ATOM 763 O O . MET A 1 100 ? -17.409 5.800 24.416 1.00 82.31 100 MET A O 1
ATOM 767 N N . THR A 1 101 ? -15.840 7.380 24.715 1.00 89.38 101 THR A N 1
ATOM 768 C CA . THR A 1 101 ? -16.808 8.472 24.902 1.00 89.38 101 THR A CA 1
ATOM 769 C C . THR A 1 101 ? -17.409 8.897 23.559 1.00 89.38 101 THR A C 1
ATOM 771 O O . THR A 1 101 ? -16.807 8.641 22.515 1.00 89.38 101 THR A O 1
ATOM 774 N N . PRO A 1 102 ? -18.543 9.627 23.528 1.00 91.19 102 PRO A N 1
ATOM 775 C CA . PRO A 1 102 ? -19.073 10.136 22.263 1.00 91.19 102 PRO A CA 1
ATOM 776 C C . PRO A 1 102 ? -18.108 11.024 21.482 1.00 91.19 102 PRO A C 1
ATOM 778 O O . PRO A 1 102 ? -18.123 11.027 20.254 1.00 91.19 102 PRO A O 1
ATOM 781 N N . GLN A 1 103 ? -17.236 11.741 22.191 1.00 91.12 103 GLN A N 1
ATOM 782 C CA . GLN A 1 103 ? -16.185 12.533 21.570 1.00 91.12 103 GLN A CA 1
ATOM 783 C C . GLN A 1 103 ? -15.110 11.648 20.924 1.00 91.12 103 GLN A C 1
ATOM 785 O O . GLN A 1 103 ? -14.646 11.967 19.832 1.00 91.12 103 GLN A O 1
ATOM 790 N N . ASP A 1 104 ? -14.752 10.531 21.557 1.00 89.50 104 ASP A N 1
ATOM 791 C CA . ASP A 1 104 ? -13.798 9.568 20.998 1.00 89.50 104 ASP A CA 1
ATOM 792 C C . ASP A 1 104 ? -14.379 8.856 19.769 1.00 89.50 104 ASP A C 1
ATOM 794 O O . ASP A 1 104 ? -13.672 8.642 18.788 1.00 89.50 104 ASP A O 1
ATOM 798 N N . VAL A 1 105 ? -15.681 8.544 19.779 1.00 92.19 105 VAL A N 1
ATOM 799 C CA . VAL A 1 105 ? -16.372 7.971 18.613 1.00 92.19 105 VAL A CA 1
ATOM 800 C C . VAL A 1 105 ? -16.390 8.968 17.452 1.00 92.19 105 VAL A C 1
ATOM 802 O O . VAL A 1 105 ? -16.058 8.595 16.330 1.00 92.19 105 VAL A O 1
ATOM 805 N N . ALA A 1 106 ? -16.699 10.242 17.699 1.00 93.44 106 ALA A N 1
ATOM 806 C CA . ALA A 1 106 ? -16.612 11.270 16.661 1.00 93.44 106 ALA A CA 1
ATOM 807 C C . ALA A 1 106 ? -15.178 11.383 16.102 1.00 93.44 106 ALA A C 1
ATOM 809 O O . ALA A 1 106 ? -14.974 11.352 14.889 1.00 93.44 106 ALA A O 1
ATOM 810 N N . ALA A 1 107 ? -14.167 11.411 16.979 1.00 91.00 107 ALA A N 1
ATOM 811 C CA . ALA A 1 107 ? -12.762 11.442 16.575 1.00 91.00 107 ALA A CA 1
ATOM 812 C C . ALA A 1 107 ? -12.357 10.211 15.743 1.00 91.00 107 ALA A C 1
ATOM 814 O O . ALA A 1 107 ? -11.627 10.350 14.762 1.00 91.00 107 ALA A O 1
ATOM 815 N N . LEU A 1 108 ? -12.873 9.025 16.075 1.00 92.31 108 LEU A N 1
ATOM 816 C CA . LEU A 1 108 ? -12.668 7.799 15.303 1.00 92.31 108 LEU A CA 1
ATOM 817 C C . LEU A 1 108 ? -13.226 7.932 13.879 1.00 92.31 108 LEU A C 1
ATOM 819 O O . LEU A 1 108 ? -12.525 7.636 12.909 1.00 92.31 108 LEU A O 1
ATOM 823 N N . PHE A 1 109 ? -14.467 8.401 13.721 1.00 94.56 109 PHE A N 1
ATOM 824 C CA . PHE A 1 109 ? -15.067 8.594 12.397 1.00 94.56 109 PHE A CA 1
ATOM 825 C C . PHE A 1 109 ? -14.345 9.681 11.593 1.00 94.56 109 PHE A C 1
ATOM 827 O O . PHE A 1 109 ? -14.208 9.554 10.372 1.00 94.56 109 PHE A O 1
ATOM 834 N N . ASP A 1 110 ? -13.838 10.723 12.248 1.00 93.69 110 ASP A N 1
ATOM 835 C CA . ASP A 1 110 ? -12.989 11.746 11.632 1.00 93.69 110 ASP A CA 1
ATOM 836 C C . ASP A 1 110 ? -11.664 11.153 11.139 1.00 93.69 110 ASP A C 1
ATOM 838 O O . ASP A 1 110 ? -11.247 11.404 10.002 1.00 93.69 110 ASP A O 1
ATOM 842 N N . GLN A 1 111 ? -11.041 10.301 11.954 1.00 91.19 111 GLN A N 1
ATOM 843 C CA . GLN A 1 111 ? -9.802 9.614 11.613 1.00 91.19 111 GLN A CA 1
ATOM 844 C C . GLN A 1 111 ? -9.994 8.648 10.438 1.00 91.19 111 GLN A C 1
ATOM 846 O O . GLN A 1 111 ? -9.155 8.615 9.539 1.00 91.19 111 GLN A O 1
ATOM 851 N N . ILE A 1 112 ? -11.122 7.929 10.367 1.00 92.31 112 ILE A N 1
ATOM 852 C CA . ILE A 1 112 ? -11.467 7.081 9.212 1.00 92.31 112 ILE A CA 1
ATOM 853 C C . ILE A 1 112 ? -11.490 7.907 7.919 1.00 92.31 112 ILE A C 1
ATOM 855 O O . ILE A 1 112 ? -10.921 7.485 6.907 1.00 92.31 112 ILE A O 1
ATOM 859 N N . ARG A 1 113 ? -12.107 9.097 7.940 1.00 93.75 113 ARG A N 1
ATOM 860 C CA . ARG A 1 113 ? -12.161 9.987 6.766 1.00 93.75 113 ARG A CA 1
ATOM 861 C C . ARG A 1 113 ? -10.774 10.475 6.362 1.00 93.75 113 ARG A C 1
ATOM 863 O O . ARG A 1 113 ? -10.448 10.463 5.174 1.00 93.75 113 ARG A O 1
ATOM 870 N N . ALA A 1 114 ? -9.957 10.872 7.336 1.00 90.44 114 ALA A N 1
ATOM 871 C CA . ALA A 1 114 ? -8.584 11.303 7.095 1.00 90.44 114 ALA A CA 1
ATOM 872 C C . ALA A 1 114 ? -7.740 10.175 6.478 1.00 90.44 114 ALA A C 1
ATOM 874 O O . ALA A 1 114 ? -7.117 10.378 5.435 1.00 90.44 114 ALA A O 1
ATOM 875 N N . LEU A 1 115 ? -7.802 8.971 7.056 1.00 88.31 115 LEU A N 1
ATOM 876 C CA . LEU A 1 115 ? -7.093 7.787 6.566 1.00 88.31 115 LEU A CA 1
ATOM 877 C C . LEU A 1 115 ? -7.539 7.374 5.163 1.00 88.31 115 LEU A C 1
ATOM 879 O O . LEU A 1 115 ? -6.703 6.966 4.356 1.00 88.31 115 LEU A O 1
ATOM 883 N N . HIS A 1 116 ? -8.834 7.489 4.841 1.00 92.06 116 HIS A N 1
ATOM 884 C CA . HIS A 1 116 ? -9.330 7.221 3.488 1.00 92.06 116 HIS A CA 1
ATOM 885 C C . HIS A 1 116 ? -8.620 8.126 2.481 1.00 92.06 116 HIS A C 1
ATOM 887 O O . HIS A 1 116 ? -7.960 7.634 1.567 1.00 92.06 116 HIS A O 1
ATOM 893 N N . VAL A 1 117 ? -8.640 9.442 2.707 1.00 90.75 117 VAL A N 1
ATOM 894 C CA . VAL A 1 117 ? -7.984 10.426 1.829 1.00 90.75 117 VAL A CA 1
ATOM 895 C C . VAL A 1 117 ? -6.464 10.227 1.767 1.00 90.75 117 VAL A C 1
ATOM 897 O O . VAL A 1 117 ? -5.895 10.274 0.673 1.00 90.75 117 VAL A O 1
ATOM 900 N N . ALA A 1 118 ? -5.808 9.960 2.900 1.00 86.69 118 ALA A N 1
ATOM 901 C CA . ALA A 1 118 ? -4.371 9.679 2.961 1.00 86.69 118 ALA A CA 1
ATOM 902 C C . ALA A 1 118 ? -3.999 8.435 2.139 1.00 86.69 118 ALA A C 1
ATOM 904 O O . ALA A 1 118 ? -3.031 8.449 1.375 1.00 86.69 118 ALA A O 1
ATOM 905 N N . ARG A 1 119 ? -4.823 7.380 2.190 1.00 86.38 119 ARG A N 1
ATOM 906 C CA . ARG A 1 119 ? -4.661 6.195 1.339 1.00 86.38 119 ARG A CA 1
ATOM 907 C C . ARG A 1 119 ? -4.790 6.542 -0.143 1.00 86.38 119 ARG A C 1
ATOM 909 O O . ARG A 1 119 ? -4.000 6.049 -0.944 1.00 86.38 119 ARG A O 1
ATOM 916 N N . GLY A 1 120 ? -5.720 7.424 -0.507 1.00 86.94 120 GLY A N 1
ATOM 917 C CA . GLY A 1 120 ? -5.811 7.967 -1.866 1.00 86.94 120 GLY A CA 1
ATOM 918 C C . GLY A 1 120 ? -4.514 8.656 -2.301 1.00 86.94 120 GLY A C 1
ATOM 919 O O . GLY A 1 120 ? -3.993 8.368 -3.375 1.00 86.94 120 GLY A O 1
ATOM 920 N N . ALA A 1 121 ? -3.930 9.489 -1.436 1.00 85.44 121 ALA A N 1
ATOM 921 C CA . ALA A 1 121 ? -2.672 10.185 -1.721 1.00 85.44 121 ALA A CA 1
ATOM 922 C C . ALA A 1 121 ? -1.477 9.223 -1.851 1.00 85.44 121 ALA A C 1
ATOM 924 O O . ALA A 1 121 ? -0.604 9.420 -2.699 1.00 85.44 121 ALA A O 1
ATOM 925 N N . SER A 1 122 ? -1.457 8.150 -1.057 1.00 81.19 122 SER A N 1
ATOM 926 C CA . SER A 1 122 ? -0.464 7.079 -1.177 1.00 81.19 122 SER A CA 1
ATOM 927 C C . SER A 1 122 ? -0.564 6.364 -2.533 1.00 81.19 122 SER A C 1
ATOM 929 O O . SER A 1 122 ? 0.444 6.195 -3.225 1.00 81.19 122 SER A O 1
ATOM 931 N N . ILE A 1 123 ? -1.784 6.033 -2.978 1.00 81.69 123 ILE A N 1
ATOM 932 C CA . ILE A 1 123 ? -2.025 5.435 -4.303 1.00 81.69 123 ILE A CA 1
ATOM 933 C C . ILE A 1 123 ? -1.615 6.405 -5.420 1.00 81.69 123 ILE A C 1
ATOM 935 O O . ILE A 1 123 ? -0.989 5.989 -6.399 1.00 81.69 123 ILE A O 1
ATOM 939 N N . ASP A 1 124 ? -1.915 7.696 -5.273 1.00 79.75 124 ASP A N 1
ATOM 940 C CA . ASP A 1 124 ? -1.509 8.739 -6.218 1.00 79.75 124 ASP A CA 1
ATOM 941 C C . ASP A 1 124 ? 0.017 8.822 -6.353 1.00 79.75 124 ASP A C 1
ATOM 943 O O . ASP A 1 124 ? 0.543 8.878 -7.468 1.00 79.75 124 ASP A O 1
ATOM 947 N N . SER A 1 125 ? 0.734 8.783 -5.227 1.00 75.94 125 SER A N 1
ATOM 948 C CA . SER A 1 125 ? 2.199 8.778 -5.186 1.00 75.94 125 SER A CA 1
ATOM 949 C C . SER A 1 125 ? 2.775 7.543 -5.883 1.00 75.94 125 SER A C 1
ATOM 951 O O . SER A 1 125 ? 3.609 7.670 -6.783 1.00 75.94 125 SER A O 1
ATOM 953 N N . ALA A 1 126 ? 2.263 6.351 -5.561 1.00 71.25 126 ALA A N 1
ATOM 954 C CA . ALA A 1 126 ? 2.688 5.100 -6.186 1.00 71.25 126 ALA A CA 1
ATOM 955 C C . ALA A 1 126 ? 2.410 5.079 -7.701 1.00 71.25 126 ALA A C 1
ATOM 957 O O . ALA A 1 126 ? 3.246 4.636 -8.491 1.00 71.25 126 ALA A O 1
ATOM 958 N N . THR A 1 127 ? 1.256 5.598 -8.124 1.00 73.19 127 THR A N 1
ATOM 959 C CA . THR A 1 127 ? 0.877 5.694 -9.542 1.00 73.19 127 THR A CA 1
ATOM 960 C C . THR A 1 127 ? 1.789 6.666 -10.283 1.00 73.19 127 THR A C 1
ATOM 962 O O . THR A 1 127 ? 2.292 6.346 -11.360 1.00 73.19 127 THR A O 1
ATOM 965 N N . ARG A 1 128 ? 2.078 7.830 -9.691 1.00 69.75 128 ARG A N 1
ATOM 966 C CA . ARG A 1 128 ? 3.010 8.811 -10.260 1.00 69.75 128 ARG A CA 1
ATOM 967 C C . ARG A 1 128 ? 4.425 8.252 -10.366 1.00 69.75 128 ARG A C 1
ATOM 969 O O . ARG A 1 128 ? 5.036 8.396 -11.419 1.00 69.75 128 ARG A O 1
ATOM 976 N N . ALA A 1 129 ? 4.923 7.580 -9.330 1.00 57.34 129 ALA A N 1
ATOM 977 C CA . ALA A 1 129 ? 6.240 6.946 -9.344 1.00 57.34 129 ALA A CA 1
ATOM 978 C C . ALA A 1 129 ? 6.360 5.914 -10.479 1.00 57.34 129 ALA A C 1
ATOM 980 O O . ALA A 1 129 ? 7.360 5.894 -11.195 1.00 57.34 129 ALA A O 1
ATOM 981 N N . ARG A 1 130 ? 5.306 5.123 -10.726 1.00 61.41 130 ARG A N 1
ATOM 982 C CA . ARG A 1 130 ? 5.252 4.199 -11.872 1.00 61.41 130 ARG A CA 1
ATOM 983 C C . ARG A 1 130 ? 5.253 4.936 -13.213 1.00 61.41 130 ARG A C 1
ATOM 985 O O . ARG A 1 130 ? 6.016 4.587 -14.102 1.00 61.41 130 ARG A O 1
ATOM 992 N N . LEU A 1 131 ? 4.451 5.989 -13.362 1.00 60.75 131 LEU A N 1
ATOM 993 C CA . LEU A 1 131 ? 4.375 6.752 -14.615 1.00 60.75 131 LEU A CA 1
ATOM 994 C C . LEU A 1 131 ? 5.664 7.526 -14.939 1.00 60.75 131 LEU A C 1
ATOM 996 O O . LEU A 1 131 ? 5.992 7.681 -16.113 1.00 60.75 131 LEU A O 1
ATOM 1000 N N . VAL A 1 132 ? 6.394 7.998 -13.925 1.00 55.47 132 VAL A N 1
ATOM 1001 C CA . VAL A 1 132 ? 7.686 8.691 -14.085 1.00 55.47 132 VAL A CA 1
ATOM 1002 C C . VAL A 1 132 ? 8.806 7.717 -14.455 1.00 55.47 132 VAL A C 1
ATOM 1004 O O . VAL A 1 132 ? 9.651 8.050 -15.281 1.00 55.47 132 VAL A O 1
ATOM 1007 N N . THR A 1 133 ? 8.782 6.499 -13.914 1.00 48.97 133 THR A N 1
ATOM 1008 C CA . THR A 1 133 ? 9.788 5.461 -14.205 1.00 48.97 133 THR A CA 1
ATOM 1009 C C . THR A 1 133 ? 9.513 4.704 -15.512 1.00 48.97 133 THR A C 1
ATOM 1011 O O . THR A 1 133 ? 10.424 4.113 -16.085 1.00 48.97 133 THR A O 1
ATOM 1014 N N . GLU A 1 134 ? 8.294 4.761 -16.057 1.00 51.25 134 GLU A N 1
ATOM 1015 C CA . GLU A 1 134 ? 7.902 4.073 -17.297 1.00 51.25 134 GLU A CA 1
ATOM 1016 C C . GLU A 1 134 ? 8.692 4.529 -18.557 1.00 51.25 134 GLU A C 1
ATOM 1018 O O . GLU A 1 134 ? 9.129 3.681 -19.339 1.00 51.25 134 GLU A O 1
ATOM 1023 N N . PRO A 1 135 ? 8.939 5.831 -18.823 1.00 56.53 135 PRO A N 1
ATOM 1024 C CA . PRO A 1 135 ? 9.821 6.271 -19.909 1.00 56.53 135 PRO A CA 1
ATOM 1025 C C . PRO A 1 135 ? 11.267 5.786 -19.766 1.00 56.53 135 PRO A C 1
ATOM 1027 O O . PRO A 1 135 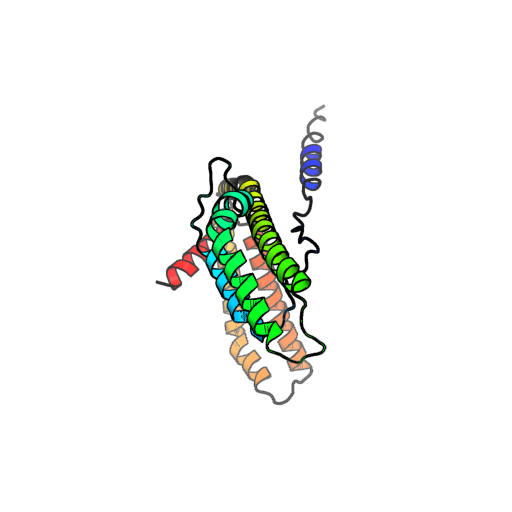? 11.855 5.378 -20.770 1.00 56.53 135 PRO A O 1
ATOM 1030 N N . GLU A 1 136 ? 11.809 5.791 -18.547 1.00 49.31 136 GLU A N 1
ATOM 1031 C CA . GLU A 1 136 ? 13.159 5.311 -18.235 1.00 49.31 136 GLU A CA 1
ATOM 1032 C C . GLU A 1 136 ? 13.244 3.794 -18.425 1.00 49.31 136 GLU A C 1
ATOM 1034 O O . GLU A 1 136 ? 14.129 3.304 -19.124 1.00 49.31 136 GLU A O 1
ATOM 1039 N N . TYR A 1 137 ? 12.248 3.052 -17.940 1.00 44.69 137 TYR A N 1
ATOM 1040 C CA . TYR A 1 137 ? 12.108 1.614 -18.153 1.00 44.69 137 TYR A CA 1
ATOM 1041 C C . TYR A 1 137 ? 11.992 1.265 -19.646 1.00 44.69 137 TYR A C 1
ATOM 1043 O O . TYR A 1 137 ? 12.673 0.366 -20.148 1.00 44.69 137 TYR A O 1
ATOM 1051 N N . ARG A 1 138 ? 11.202 2.029 -20.412 1.00 56.72 138 ARG A N 1
ATOM 1052 C CA . ARG A 1 138 ? 11.104 1.886 -21.875 1.00 56.72 138 ARG A CA 1
ATOM 1053 C C . ARG A 1 138 ? 12.392 2.276 -22.594 1.00 56.72 138 ARG A C 1
ATOM 1055 O O . ARG A 1 138 ? 12.687 1.725 -23.652 1.00 56.72 138 ARG A O 1
ATOM 1062 N N . GLN A 1 139 ? 13.157 3.231 -22.078 1.00 50.06 139 GLN A N 1
ATOM 1063 C CA . GLN A 1 139 ? 14.453 3.612 -22.633 1.00 50.06 139 GLN A CA 1
ATOM 1064 C C . GLN A 1 139 ? 15.508 2.535 -22.375 1.00 50.06 139 GLN A C 1
ATOM 1066 O O . GLN A 1 139 ? 16.188 2.149 -23.322 1.00 50.06 139 GLN A O 1
ATOM 1071 N N . VAL A 1 140 ? 15.560 1.969 -21.167 1.00 49.69 140 VAL A N 1
ATOM 1072 C CA . VAL A 1 140 ? 16.392 0.803 -20.838 1.00 49.69 140 VAL A CA 1
ATOM 1073 C C . VAL A 1 140 ? 16.022 -0.384 -21.731 1.00 49.69 140 VAL A C 1
ATOM 1075 O O . VAL A 1 140 ? 16.903 -0.984 -22.340 1.00 49.69 140 VAL A O 1
ATOM 1078 N N . ARG A 1 141 ? 14.724 -0.666 -21.928 1.00 46.41 141 ARG A N 1
ATOM 1079 C CA . ARG A 1 141 ? 14.248 -1.695 -22.876 1.00 46.41 141 ARG A CA 1
ATOM 1080 C C . ARG A 1 141 ? 14.652 -1.423 -24.330 1.00 46.41 141 ARG A C 1
ATOM 1082 O O . ARG A 1 141 ? 14.994 -2.355 -25.051 1.00 46.41 141 ARG A O 1
ATOM 1089 N N . ARG A 1 142 ? 14.623 -0.167 -24.783 1.00 49.50 142 ARG A N 1
ATOM 1090 C CA . ARG A 1 142 ? 15.038 0.208 -26.148 1.00 49.50 142 ARG A CA 1
ATOM 1091 C C . ARG A 1 142 ? 16.550 0.123 -26.342 1.00 49.50 142 ARG A C 1
ATOM 1093 O O . ARG A 1 142 ? 16.992 -0.384 -27.364 1.00 49.50 142 ARG A O 1
ATOM 1100 N N . GLN A 1 143 ? 17.338 0.563 -25.365 1.00 46.06 143 GLN A N 1
ATOM 1101 C CA . GLN A 1 143 ? 18.799 0.436 -25.380 1.00 46.06 143 GLN A CA 1
ATOM 1102 C C . GLN A 1 143 ? 19.229 -1.038 -25.348 1.00 46.06 143 GLN A C 1
ATOM 1104 O O . GLN A 1 143 ? 20.137 -1.428 -26.076 1.00 46.06 143 GLN A O 1
ATOM 1109 N N . ALA A 1 144 ? 18.503 -1.869 -24.600 1.00 44.81 144 ALA A N 1
ATOM 1110 C CA . ALA A 1 144 ? 18.624 -3.322 -24.621 1.00 44.81 144 ALA A CA 1
ATOM 1111 C C . ALA A 1 144 ? 18.326 -3.954 -25.996 1.00 44.81 144 ALA A C 1
ATOM 1113 O O . ALA A 1 144 ? 18.996 -4.906 -26.383 1.00 44.81 144 ALA A O 1
ATOM 1114 N N . ALA A 1 145 ? 17.352 -3.431 -26.748 1.00 45.03 145 ALA A N 1
ATOM 1115 C CA . ALA A 1 145 ? 16.973 -3.959 -28.062 1.00 45.03 145 ALA A CA 1
ATOM 1116 C C . ALA A 1 145 ? 17.964 -3.605 -29.193 1.00 45.03 145 ALA A C 1
ATOM 1118 O O . ALA A 1 145 ? 18.046 -4.323 -30.187 1.00 45.03 145 ALA A O 1
ATOM 1119 N N . VAL A 1 146 ? 18.726 -2.512 -29.056 1.00 44.00 146 VAL A N 1
ATOM 1120 C CA . VAL A 1 146 ? 19.721 -2.063 -30.054 1.00 44.00 146 VAL A CA 1
ATOM 1121 C C . VAL A 1 146 ? 21.027 -2.881 -29.989 1.00 44.00 146 VAL A C 1
ATOM 1123 O O . VAL A 1 146 ? 21.766 -2.930 -30.967 1.00 44.00 146 VAL A O 1
ATOM 1126 N N . ALA A 1 147 ? 21.285 -3.617 -28.902 1.00 46.69 147 ALA A N 1
ATOM 1127 C CA . ALA A 1 147 ? 22.432 -4.526 -28.743 1.00 46.69 147 ALA A CA 1
ATOM 1128 C C . ALA A 1 147 ? 22.226 -5.921 -29.404 1.00 46.69 147 ALA A C 1
ATOM 1130 O O . ALA A 1 147 ? 22.639 -6.954 -28.871 1.00 46.69 147 ALA A O 1
ATOM 1131 N N . SER A 1 148 ? 21.524 -5.990 -30.540 1.00 51.81 148 SER A N 1
ATOM 1132 C CA . SER A 1 148 ? 20.911 -7.232 -31.047 1.00 51.81 148 SER A CA 1
ATOM 1133 C C . SER A 1 148 ? 21.820 -8.193 -31.834 1.00 51.81 148 SER A C 1
ATOM 1135 O O . SER A 1 148 ? 21.479 -9.371 -31.917 1.00 51.81 148 SER A O 1
ATOM 1137 N N . GLU A 1 149 ? 23.010 -7.799 -32.305 1.00 50.03 149 GLU A N 1
ATOM 1138 C CA . GLU A 1 149 ? 23.990 -8.770 -32.850 1.00 50.03 149 GLU A CA 1
ATOM 1139 C C . GLU A 1 149 ? 24.708 -9.589 -31.752 1.00 50.03 149 GLU A C 1
ATOM 1141 O O . GLU A 1 149 ? 25.109 -10.729 -31.991 1.00 50.03 149 GLU A O 1
ATOM 1146 N N . ASP A 1 150 ? 24.788 -9.080 -30.516 1.00 58.25 150 ASP A N 1
ATOM 1147 C CA . ASP A 1 150 ? 25.304 -9.819 -29.348 1.00 58.25 150 ASP A CA 1
ATOM 1148 C C . ASP A 1 150 ? 24.221 -10.665 -28.645 1.00 58.25 150 ASP A C 1
ATOM 1150 O O . ASP A 1 150 ? 24.533 -11.536 -27.830 1.00 58.25 150 ASP A O 1
ATOM 1154 N N . THR A 1 151 ? 22.943 -10.482 -28.998 1.00 63.16 151 THR A N 1
ATOM 1155 C CA . THR A 1 151 ? 21.816 -11.182 -28.356 1.00 63.16 151 THR A CA 1
ATOM 1156 C C . THR A 1 151 ? 21.771 -12.668 -28.715 1.00 63.16 151 THR A C 1
ATOM 1158 O O . THR A 1 151 ? 21.639 -13.505 -27.825 1.00 63.16 151 THR A O 1
ATOM 1161 N N . ALA A 1 152 ? 21.945 -13.032 -29.991 1.00 68.25 152 ALA A N 1
ATOM 1162 C CA . ALA A 1 152 ? 21.956 -14.439 -30.407 1.00 68.25 152 ALA A CA 1
ATOM 1163 C C . ALA A 1 152 ? 23.145 -15.210 -29.804 1.00 68.25 152 ALA A C 1
ATOM 1165 O O . ALA A 1 152 ? 22.991 -16.344 -29.352 1.00 68.25 152 ALA A O 1
ATOM 1166 N N . ARG A 1 153 ? 24.322 -14.570 -29.734 1.00 72.12 153 ARG A N 1
ATOM 1167 C CA . ARG A 1 153 ? 25.518 -15.136 -29.091 1.00 72.12 153 ARG A CA 1
ATOM 1168 C C . ARG A 1 153 ? 25.297 -15.355 -27.598 1.00 72.12 153 ARG A C 1
ATOM 1170 O O . ARG A 1 153 ? 25.722 -16.371 -27.058 1.00 72.12 153 ARG A O 1
ATOM 1177 N N . CYS A 1 154 ? 24.629 -14.416 -26.942 1.00 73.56 154 CYS A N 1
ATOM 1178 C CA . CYS A 1 154 ? 24.355 -14.523 -25.524 1.00 73.56 154 CYS A CA 1
ATOM 1179 C C . CYS A 1 154 ? 23.308 -15.583 -25.180 1.00 73.56 154 CYS A C 1
ATOM 1181 O O . CYS A 1 154 ? 23.526 -16.371 -24.265 1.00 73.56 154 CYS A O 1
ATOM 1183 N N . VAL A 1 155 ? 22.210 -15.656 -25.939 1.00 73.25 155 VAL A N 1
ATOM 1184 C CA . VAL A 1 155 ? 21.208 -16.722 -25.779 1.00 73.25 155 VAL A CA 1
ATOM 1185 C C . VAL A 1 155 ? 21.875 -18.087 -25.956 1.00 73.25 155 VAL A C 1
ATOM 1187 O O . VAL A 1 155 ? 21.775 -18.929 -25.069 1.00 73.25 155 VAL A O 1
ATOM 1190 N N . ALA A 1 156 ? 22.686 -18.259 -27.006 1.00 81.44 156 ALA A N 1
ATOM 1191 C CA . ALA A 1 156 ? 23.454 -19.488 -27.207 1.00 81.44 156 ALA A CA 1
ATOM 1192 C C . ALA A 1 156 ? 24.414 -19.798 -26.040 1.00 81.44 156 ALA A C 1
ATOM 1194 O O . ALA A 1 156 ? 24.642 -20.963 -25.714 1.00 81.44 156 ALA A O 1
ATOM 1195 N N . ARG A 1 157 ? 24.978 -18.775 -25.382 1.00 83.50 157 ARG A N 1
ATOM 1196 C CA . ARG A 1 157 ? 25.860 -18.957 -24.222 1.00 83.50 157 ARG A CA 1
ATOM 1197 C C . ARG A 1 157 ? 25.095 -19.373 -22.964 1.00 83.50 157 ARG A C 1
ATOM 1199 O O . ARG A 1 157 ? 25.594 -20.224 -22.231 1.00 83.50 157 ARG A O 1
ATOM 1206 N N . ILE A 1 158 ? 23.917 -18.800 -22.722 1.00 82.00 158 ILE A N 1
ATOM 1207 C CA . ILE A 1 158 ? 23.032 -19.179 -21.611 1.00 82.00 158 ILE A CA 1
ATOM 1208 C C . ILE A 1 158 ? 22.536 -20.617 -21.798 1.00 82.00 158 ILE A C 1
ATOM 1210 O O . ILE A 1 158 ? 22.590 -21.403 -20.850 1.00 82.00 158 ILE A O 1
ATOM 1214 N N . ASP A 1 159 ? 22.139 -20.984 -23.018 1.00 84.81 159 ASP A N 1
ATOM 1215 C CA . ASP A 1 159 ? 21.710 -22.3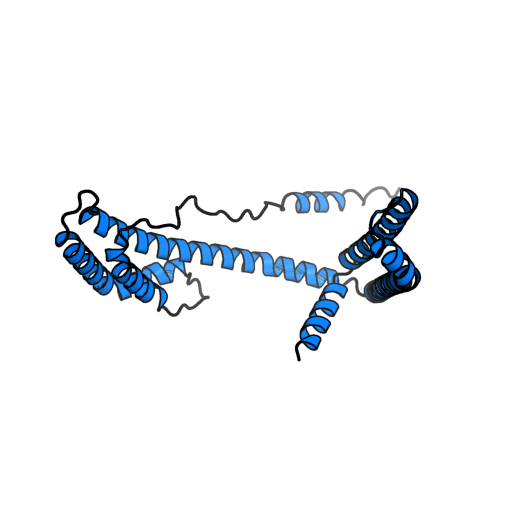45 -23.354 1.00 84.81 159 ASP A CA 1
ATOM 1216 C C . ASP A 1 159 ? 22.847 -23.349 -23.127 1.00 84.81 159 ASP A C 1
ATOM 1218 O O . ASP A 1 159 ? 22.648 -24.374 -22.474 1.00 84.81 159 ASP A O 1
ATOM 1222 N N . ALA A 1 160 ? 24.063 -23.024 -23.580 1.00 87.56 160 ALA A N 1
ATOM 1223 C CA . ALA A 1 160 ? 25.241 -23.858 -23.354 1.00 87.56 160 ALA A CA 1
ATOM 1224 C C . ALA A 1 160 ? 25.547 -24.039 -21.857 1.00 87.56 160 ALA A C 1
ATOM 1226 O O . ALA A 1 160 ? 25.730 -25.164 -21.402 1.00 87.56 160 ALA A O 1
ATOM 1227 N N . LEU A 1 161 ? 25.543 -22.960 -21.065 1.00 85.62 161 LEU A N 1
ATOM 1228 C CA . LEU A 1 161 ? 25.781 -23.035 -19.616 1.00 85.62 161 LEU A CA 1
ATOM 1229 C C . LEU A 1 161 ? 24.690 -23.831 -18.882 1.00 85.62 161 LEU A C 1
ATOM 1231 O O . LEU A 1 161 ? 24.984 -24.538 -17.918 1.00 85.62 161 LEU A O 1
ATOM 1235 N N . SER A 1 162 ? 23.441 -23.729 -19.335 1.00 83.94 162 SER A N 1
ATOM 1236 C CA . SER A 1 162 ? 22.317 -24.482 -18.772 1.00 83.94 162 SER A CA 1
ATOM 1237 C C . SER A 1 162 ? 22.432 -25.973 -19.088 1.00 83.94 162 SER A C 1
ATOM 1239 O O . SER A 1 162 ? 22.226 -26.797 -18.199 1.00 83.94 162 SER A O 1
ATOM 1241 N N . GLN A 1 163 ? 22.835 -26.325 -20.313 1.00 89.19 163 GLN A N 1
ATOM 1242 C CA . GLN A 1 163 ? 23.118 -27.707 -20.708 1.00 89.19 163 GLN A CA 1
ATOM 1243 C C . GLN A 1 163 ? 24.317 -28.282 -19.944 1.00 89.19 163 GLN A C 1
ATOM 1245 O O . GLN A 1 163 ? 24.220 -29.389 -19.422 1.00 89.19 163 GLN A O 1
ATOM 1250 N N . GLU A 1 164 ? 25.411 -27.525 -19.806 1.00 87.44 164 GLU A N 1
ATOM 1251 C CA . GLU A 1 164 ? 26.584 -27.921 -19.012 1.00 87.44 164 GLU A CA 1
ATOM 1252 C C . GLU A 1 164 ? 26.210 -28.178 -17.542 1.00 87.44 164 GLU A C 1
ATOM 1254 O O . GLU A 1 164 ? 26.645 -29.171 -16.958 1.00 87.44 164 GLU A O 1
ATOM 1259 N N . ARG A 1 165 ? 25.366 -27.322 -16.947 1.00 92.44 165 ARG A N 1
ATOM 1260 C CA . ARG A 1 165 ? 24.861 -27.513 -15.580 1.00 92.44 165 ARG A CA 1
ATOM 1261 C C . ARG A 1 165 ? 24.014 -28.780 -15.463 1.00 92.44 165 ARG A C 1
ATOM 1263 O O . ARG A 1 165 ? 24.226 -29.549 -14.531 1.00 92.44 165 ARG A O 1
ATOM 1270 N N . SER A 1 166 ? 23.072 -29.000 -16.381 1.00 84.38 166 SER A N 1
ATOM 1271 C CA . SER A 1 166 ? 22.203 -30.184 -16.363 1.00 84.38 166 SER A CA 1
ATOM 1272 C C . SER A 1 166 ? 22.988 -31.479 -16.575 1.00 84.38 166 SER A C 1
ATOM 1274 O O . SER A 1 166 ? 22.745 -32.449 -15.864 1.00 84.38 166 SER A O 1
ATOM 1276 N N . ALA A 1 167 ? 23.964 -31.483 -17.487 1.00 91.50 167 ALA A N 1
ATOM 1277 C CA . ALA A 1 167 ? 24.867 -32.614 -17.685 1.00 91.50 167 ALA A CA 1
ATOM 1278 C C . ALA A 1 167 ? 25.696 -32.885 -16.423 1.00 91.50 167 ALA A C 1
ATOM 1280 O O . ALA A 1 167 ? 25.748 -34.016 -15.957 1.00 91.50 167 ALA A O 1
ATOM 1281 N N . PHE A 1 168 ? 26.249 -31.841 -15.795 1.00 91.31 168 PHE A N 1
ATOM 1282 C CA . PHE A 1 168 ? 26.961 -31.983 -14.526 1.00 91.31 168 PHE A CA 1
ATOM 1283 C C . PHE A 1 168 ? 26.067 -32.556 -13.417 1.00 91.31 168 PHE A C 1
ATOM 1285 O O . PHE A 1 168 ? 26.518 -33.407 -12.661 1.00 91.31 168 PHE A O 1
ATOM 1292 N N . MET A 1 169 ? 24.807 -32.128 -13.307 1.00 90.31 169 MET A N 1
ATOM 1293 C CA . MET A 1 169 ? 23.869 -32.709 -12.340 1.00 90.31 169 MET A CA 1
ATOM 1294 C C . MET A 1 169 ? 23.597 -34.187 -12.637 1.00 90.31 169 MET A C 1
ATOM 1296 O O . MET A 1 169 ? 23.669 -35.000 -11.722 1.00 90.31 169 MET A O 1
ATOM 1300 N N . ALA A 1 170 ? 23.348 -34.541 -13.900 1.00 90.88 170 ALA A N 1
ATOM 1301 C CA . ALA A 1 170 ? 23.095 -35.920 -14.312 1.00 90.88 170 ALA A CA 1
ATOM 1302 C C . ALA A 1 170 ? 24.301 -36.835 -14.038 1.00 90.88 170 ALA A C 1
ATOM 1304 O O . ALA A 1 170 ? 24.145 -37.872 -13.402 1.00 90.88 170 ALA A O 1
ATOM 1305 N N . ASP A 1 171 ? 25.509 -36.403 -14.412 1.00 93.81 171 ASP A N 1
ATOM 1306 C CA . ASP A 1 171 ? 26.759 -37.151 -14.208 1.00 93.81 171 ASP A CA 1
ATOM 1307 C C . ASP A 1 171 ? 27.096 -37.368 -12.721 1.00 93.81 171 ASP A C 1
ATOM 1309 O O . ASP A 1 171 ? 27.941 -38.197 -12.382 1.00 93.81 171 ASP A O 1
ATOM 1313 N N . ASN A 1 172 ? 26.473 -36.599 -11.823 1.00 91.00 172 ASN A N 1
ATOM 1314 C CA . ASN A 1 172 ? 26.735 -36.638 -10.388 1.00 91.00 172 ASN A CA 1
ATOM 1315 C C . ASN A 1 172 ? 25.535 -37.112 -9.554 1.00 91.00 172 ASN A C 1
ATOM 1317 O O . ASN A 1 172 ? 25.710 -37.274 -8.348 1.00 91.00 172 ASN A O 1
ATOM 1321 N N . SER A 1 173 ? 24.358 -37.351 -10.150 1.00 87.31 173 SER A N 1
ATOM 1322 C CA . SER A 1 173 ? 23.111 -37.640 -9.417 1.00 87.31 173 SER A CA 1
ATOM 1323 C C . SER A 1 173 ? 23.259 -38.860 -8.516 1.00 87.31 173 SER A C 1
ATOM 1325 O O . SER A 1 173 ? 23.170 -38.726 -7.299 1.00 87.31 173 SER A O 1
ATOM 1327 N N . ASP A 1 174 ? 23.624 -40.009 -9.092 1.00 90.44 174 ASP A N 1
ATOM 1328 C CA . ASP A 1 174 ? 23.766 -41.278 -8.365 1.00 90.44 174 ASP A CA 1
ATOM 1329 C C . ASP A 1 174 ? 24.762 -41.169 -7.203 1.00 90.44 174 ASP A C 1
ATOM 1331 O O . ASP A 1 174 ? 24.576 -41.737 -6.128 1.00 90.44 174 ASP A O 1
ATOM 1335 N N . ARG A 1 175 ? 25.835 -40.401 -7.413 1.00 87.38 175 ARG A N 1
ATOM 1336 C CA . ARG A 1 175 ? 26.904 -40.204 -6.434 1.00 87.38 175 ARG A CA 1
ATOM 1337 C C . ARG A 1 175 ? 26.451 -39.337 -5.262 1.00 87.38 175 ARG A C 1
ATOM 1339 O O . ARG A 1 175 ? 26.715 -39.674 -4.114 1.00 87.38 175 ARG A O 1
ATOM 1346 N N . ILE A 1 176 ? 25.745 -38.245 -5.540 1.00 89.38 176 ILE A N 1
ATOM 1347 C CA . ILE A 1 176 ? 25.216 -37.340 -4.512 1.00 89.38 176 ILE A CA 1
ATOM 1348 C C . ILE A 1 176 ? 24.043 -37.984 -3.763 1.00 89.38 176 ILE A C 1
ATOM 1350 O O . ILE A 1 176 ? 23.945 -37.843 -2.545 1.00 89.38 176 ILE A O 1
ATOM 1354 N N . GLU A 1 177 ? 23.195 -38.746 -4.455 1.00 87.06 177 GLU A N 1
ATOM 1355 C CA . GLU A 1 177 ? 22.140 -39.557 -3.839 1.00 87.06 177 GLU A CA 1
ATOM 1356 C C . GLU A 1 177 ? 22.722 -40.612 -2.892 1.00 87.06 177 GLU A C 1
ATOM 1358 O O . GLU A 1 177 ? 22.239 -40.756 -1.769 1.00 87.06 177 GLU A O 1
ATOM 1363 N N . ALA A 1 178 ? 23.805 -41.289 -3.291 1.00 87.69 178 ALA A N 1
ATOM 1364 C CA . ALA A 1 178 ? 24.495 -42.252 -2.437 1.00 87.69 178 ALA A CA 1
ATOM 1365 C C . ALA A 1 178 ? 25.079 -41.610 -1.169 1.00 87.69 178 ALA A C 1
ATOM 1367 O O . ALA A 1 178 ? 25.023 -42.227 -0.107 1.00 87.69 178 ALA A O 1
ATOM 1368 N N . VAL A 1 179 ? 25.597 -40.377 -1.248 1.00 83.56 179 VAL A N 1
ATOM 1369 C CA . VAL A 1 179 ? 26.046 -39.623 -0.065 1.00 83.56 179 VAL A CA 1
ATOM 1370 C C . VAL A 1 179 ? 24.863 -39.267 0.842 1.00 83.56 179 VAL A C 1
ATOM 1372 O O . VAL A 1 179 ? 24.932 -39.465 2.053 1.00 83.56 179 VAL A O 1
ATOM 1375 N N . HIS A 1 180 ? 23.750 -38.789 0.277 1.00 83.88 180 HIS A N 1
ATOM 1376 C CA . HIS A 1 180 ? 22.553 -38.429 1.047 1.00 83.88 180 HIS A CA 1
ATOM 1377 C C . HIS A 1 180 ? 21.812 -39.624 1.663 1.00 83.88 180 HIS A C 1
ATOM 1379 O O . HIS A 1 180 ? 21.061 -39.435 2.618 1.00 83.88 180 HIS A O 1
ATOM 1385 N N . ALA A 1 181 ? 22.019 -40.837 1.149 1.00 87.62 181 ALA A N 1
ATOM 1386 C CA . ALA A 1 181 ? 21.453 -42.065 1.700 1.00 87.62 181 ALA A CA 1
ATOM 1387 C C . ALA A 1 181 ? 22.179 -42.572 2.964 1.00 87.62 181 ALA A C 1
ATOM 1389 O O . ALA A 1 181 ? 21.728 -43.541 3.573 1.00 87.62 181 ALA A O 1
ATOM 1390 N N . GLN A 1 182 ? 23.302 -41.958 3.352 1.00 83.75 182 GLN A N 1
ATOM 1391 C CA . GLN A 1 182 ? 24.061 -42.346 4.540 1.00 83.75 182 GLN A CA 1
ATOM 1392 C C . GLN A 1 182 ? 23.503 -41.691 5.812 1.00 83.75 182 GLN A C 1
ATOM 1394 O O . GLN A 1 182 ? 23.149 -40.514 5.817 1.00 83.75 182 GLN A O 1
ATOM 1399 N N . ASP A 1 183 ? 23.523 -42.426 6.927 1.00 82.25 183 ASP A N 1
ATOM 1400 C CA . ASP A 1 183 ? 23.065 -41.928 8.236 1.00 82.25 183 ASP A CA 1
ATOM 1401 C C . ASP A 1 183 ? 23.989 -40.846 8.838 1.00 82.25 183 ASP A C 1
ATOM 1403 O O . ASP A 1 183 ? 23.604 -40.106 9.745 1.00 82.25 183 ASP A O 1
ATOM 1407 N N . SER A 1 184 ? 25.230 -40.752 8.353 1.00 84.12 184 SER A N 1
ATOM 1408 C CA . SER A 1 184 ? 26.207 -39.732 8.749 1.00 84.12 184 SER A CA 1
ATOM 1409 C C . SER A 1 184 ? 27.243 -39.530 7.646 1.00 84.12 184 SER A C 1
ATOM 1411 O O . SER A 1 184 ? 27.593 -40.487 6.965 1.00 84.12 184 SER A O 1
ATOM 1413 N N . TYR A 1 185 ? 27.746 -38.303 7.490 1.00 85.62 185 TYR A N 1
ATOM 1414 C CA . TYR A 1 185 ? 28.693 -37.951 6.428 1.00 85.62 185 TYR A CA 1
ATOM 1415 C C . TYR A 1 185 ? 30.138 -38.016 6.922 1.00 85.62 185 TYR A C 1
ATOM 1417 O O . TYR A 1 185 ? 30.498 -37.318 7.878 1.00 85.62 185 TYR A O 1
ATOM 1425 N N . SER A 1 186 ? 30.977 -38.793 6.238 1.00 91.06 186 SER A N 1
ATOM 1426 C CA . SER A 1 186 ? 32.427 -38.757 6.430 1.00 91.06 186 SER A CA 1
ATOM 1427 C C . SER A 1 186 ? 33.019 -37.418 5.968 1.00 91.06 186 SER A C 1
ATOM 1429 O O . SER A 1 186 ? 32.373 -36.614 5.291 1.00 91.06 186 SER A O 1
ATOM 1431 N N . GLU A 1 187 ? 34.280 -37.151 6.315 1.00 85.12 187 GLU A N 1
ATOM 1432 C CA . GLU A 1 187 ? 34.969 -35.964 5.798 1.00 85.12 187 GLU A CA 1
ATOM 1433 C C . GLU A 1 187 ? 35.101 -35.976 4.266 1.00 85.12 187 GLU A C 1
ATOM 1435 O O . GLU A 1 187 ? 35.113 -34.911 3.648 1.00 85.12 187 GLU A O 1
ATOM 1440 N N . ASP A 1 188 ? 35.204 -37.158 3.650 1.00 86.12 188 ASP A N 1
ATOM 1441 C CA . ASP A 1 188 ? 35.236 -37.301 2.193 1.00 86.12 188 ASP A CA 1
ATOM 1442 C C . ASP A 1 188 ? 33.880 -36.949 1.572 1.00 86.12 188 ASP A C 1
ATOM 1444 O O . ASP A 1 188 ? 33.840 -36.147 0.638 1.00 86.12 188 ASP A O 1
ATOM 1448 N N . ASP A 1 189 ? 32.780 -37.418 2.168 1.00 79.62 189 ASP A N 1
ATOM 1449 C CA . ASP A 1 189 ? 31.416 -37.076 1.741 1.00 79.62 189 ASP A CA 1
ATOM 1450 C C . ASP A 1 189 ? 31.159 -35.563 1.837 1.00 79.62 189 ASP A C 1
ATOM 1452 O O . ASP A 1 189 ? 30.601 -34.939 0.933 1.00 79.62 189 ASP A O 1
ATOM 1456 N N . GLN A 1 190 ? 31.622 -34.925 2.918 1.00 76.12 190 GLN A N 1
ATOM 1457 C CA . GLN A 1 190 ? 31.505 -33.474 3.091 1.00 76.12 190 GLN A CA 1
ATOM 1458 C C . GLN A 1 190 ? 32.320 -32.701 2.046 1.00 76.12 190 GLN A C 1
ATOM 1460 O O . GLN A 1 190 ? 31.842 -31.700 1.501 1.00 76.12 190 GLN A O 1
ATOM 1465 N N . ARG A 1 191 ? 33.544 -33.156 1.739 1.00 81.62 191 ARG A N 1
ATOM 1466 C CA . ARG A 1 191 ? 34.379 -32.570 0.677 1.00 81.62 191 ARG A CA 1
ATOM 1467 C C . ARG A 1 191 ? 33.708 -32.695 -0.687 1.00 81.62 191 ARG A C 1
ATOM 1469 O O . ARG A 1 191 ? 33.737 -31.743 -1.471 1.00 81.62 191 ARG A O 1
ATOM 1476 N N . GLU A 1 192 ? 33.098 -33.840 -0.954 1.00 79.31 192 GLU A N 1
ATOM 1477 C CA . GLU A 1 192 ? 32.409 -34.146 -2.201 1.00 79.31 192 GLU A CA 1
ATOM 1478 C C . GLU A 1 192 ? 31.148 -33.297 -2.395 1.00 79.31 192 GLU A C 1
ATOM 1480 O O . GLU A 1 192 ? 31.021 -32.615 -3.418 1.00 79.31 192 GLU A O 1
ATOM 1485 N N . LEU A 1 193 ? 30.279 -33.224 -1.381 1.00 75.81 193 LEU A N 1
ATOM 1486 C CA . LEU A 1 193 ? 29.105 -32.347 -1.383 1.00 75.81 193 LEU A CA 1
ATOM 1487 C C . LEU A 1 193 ? 29.501 -30.881 -1.584 1.00 75.81 193 LEU A C 1
ATOM 1489 O O . LEU A 1 193 ? 28.880 -30.165 -2.372 1.00 75.81 193 LEU A O 1
ATOM 1493 N N . PHE A 1 194 ? 30.566 -30.428 -0.920 1.00 74.69 194 PHE A N 1
ATOM 1494 C CA . PHE A 1 194 ? 31.035 -29.052 -1.053 1.00 74.69 194 PHE A CA 1
ATOM 1495 C C . PHE A 1 194 ? 31.595 -28.751 -2.450 1.00 74.69 194 PHE A C 1
ATOM 1497 O O . PHE A 1 194 ? 31.359 -27.668 -2.995 1.00 74.69 194 PHE A O 1
ATOM 1504 N N . ALA A 1 195 ? 32.321 -29.693 -3.057 1.00 77.75 195 ALA A N 1
ATOM 1505 C CA . ALA A 1 195 ? 32.813 -29.557 -4.425 1.00 77.75 195 ALA A CA 1
ATOM 1506 C C . ALA A 1 195 ? 31.655 -29.488 -5.434 1.00 77.75 195 ALA A C 1
ATOM 1508 O O . ALA A 1 195 ? 31.648 -28.610 -6.302 1.00 77.75 195 ALA A O 1
ATOM 1509 N N . TYR A 1 196 ? 30.652 -30.354 -5.270 1.00 79.88 196 TYR A N 1
ATOM 1510 C CA . TYR A 1 196 ? 29.438 -30.369 -6.082 1.00 79.88 196 TYR A CA 1
ATOM 1511 C C . TYR A 1 196 ? 28.659 -29.049 -5.975 1.00 79.88 196 TYR A C 1
ATOM 1513 O O . TYR A 1 196 ? 28.400 -28.391 -6.986 1.00 79.88 196 TYR A O 1
ATOM 1521 N N . GLN A 1 197 ? 28.378 -28.588 -4.752 1.00 80.38 197 GLN A N 1
ATOM 1522 C CA . GLN A 1 197 ? 27.674 -27.325 -4.505 1.00 80.38 197 GLN A CA 1
ATOM 1523 C C . GLN A 1 197 ? 28.423 -26.117 -5.075 1.00 80.38 197 GLN A C 1
ATOM 1525 O O . GLN A 1 197 ? 27.814 -25.254 -5.708 1.00 80.38 197 GLN A O 1
ATOM 1530 N N . ARG A 1 198 ? 29.750 -26.058 -4.906 1.00 79.81 198 ARG A N 1
ATOM 1531 C CA . ARG A 1 198 ? 30.572 -24.967 -5.450 1.00 79.81 198 ARG A CA 1
ATOM 1532 C C . ARG A 1 198 ? 30.500 -24.911 -6.974 1.00 79.81 198 ARG A C 1
ATOM 1534 O O . ARG A 1 198 ? 30.422 -23.825 -7.549 1.00 79.81 198 ARG A O 1
ATOM 1541 N N . GLN A 1 199 ? 30.518 -26.066 -7.634 1.00 82.25 199 GLN A N 1
ATOM 1542 C CA . GLN A 1 199 ? 30.431 -26.131 -9.088 1.00 82.25 199 GLN A CA 1
ATOM 1543 C C . GLN A 1 199 ? 29.035 -25.721 -9.590 1.00 82.25 199 GLN A C 1
ATOM 1545 O O . GLN A 1 199 ? 28.944 -24.958 -10.553 1.00 82.25 199 GLN A O 1
ATOM 1550 N N . LEU A 1 200 ? 27.956 -26.107 -8.898 1.00 78.69 200 LEU A N 1
ATOM 1551 C CA . LEU A 1 200 ? 26.604 -25.614 -9.198 1.00 78.69 200 LEU A CA 1
ATOM 1552 C C . LEU A 1 200 ? 26.478 -24.097 -9.006 1.00 78.69 200 LEU A C 1
ATOM 1554 O O . LEU A 1 200 ? 25.943 -23.401 -9.869 1.00 78.69 200 LEU A O 1
ATOM 1558 N N . GLN A 1 201 ? 27.019 -23.559 -7.911 1.00 74.88 201 GLN A N 1
ATOM 1559 C CA . GLN A 1 201 ? 27.045 -22.115 -7.663 1.00 74.88 201 GLN A CA 1
ATOM 1560 C C . GLN A 1 201 ? 27.818 -21.361 -8.748 1.00 74.88 201 GLN A C 1
ATOM 1562 O O . GLN A 1 201 ? 27.399 -20.276 -9.159 1.00 74.88 201 GLN A O 1
ATOM 1567 N N . ARG A 1 202 ? 28.912 -21.938 -9.260 1.00 78.38 202 ARG A N 1
ATOM 1568 C CA . ARG A 1 202 ? 29.662 -21.379 -10.388 1.00 78.38 202 ARG A CA 1
ATOM 1569 C C . ARG A 1 202 ? 28.809 -21.317 -11.655 1.00 78.38 202 ARG A C 1
ATOM 1571 O O . ARG A 1 202 ? 28.779 -20.261 -12.282 1.00 78.38 202 ARG A O 1
ATOM 1578 N N . PHE A 1 203 ? 28.103 -22.392 -12.012 1.00 78.44 203 PHE A N 1
ATOM 1579 C CA . PHE A 1 203 ? 27.198 -22.383 -13.169 1.00 78.44 203 PHE A CA 1
ATOM 1580 C C . PHE A 1 203 ? 26.091 -21.340 -13.013 1.00 78.44 203 PHE A C 1
ATOM 1582 O O . PHE A 1 203 ? 25.899 -20.522 -13.909 1.00 78.44 203 PHE A O 1
ATOM 1589 N N . ASN A 1 204 ? 25.434 -21.291 -11.853 1.00 75.38 204 ASN A N 1
ATOM 1590 C CA . ASN A 1 204 ? 24.398 -20.295 -11.574 1.00 75.38 204 ASN A CA 1
ATOM 1591 C C . ASN A 1 204 ? 24.940 -18.862 -11.664 1.00 75.38 204 ASN A C 1
ATOM 1593 O O . ASN A 1 204 ? 24.298 -17.996 -12.251 1.00 75.38 204 ASN A O 1
ATOM 1597 N N . SER A 1 205 ? 26.146 -18.612 -11.149 1.00 70.25 205 SER A N 1
ATOM 1598 C CA . SER A 1 205 ? 26.780 -17.292 -11.233 1.00 70.25 205 SER A CA 1
ATOM 1599 C C . SER A 1 205 ? 27.077 -16.897 -12.679 1.00 70.25 205 SER A C 1
ATOM 1601 O O . SER A 1 205 ? 26.823 -15.759 -13.062 1.00 70.25 205 SER A O 1
ATOM 1603 N N . LEU A 1 206 ? 27.585 -17.825 -13.496 1.00 77.25 206 LEU A N 1
ATOM 1604 C CA . LEU A 1 206 ? 27.858 -17.573 -14.912 1.00 77.25 206 LEU A CA 1
ATOM 1605 C C . LEU A 1 206 ? 26.567 -17.313 -15.695 1.00 77.25 206 LEU A C 1
ATOM 1607 O O . LEU A 1 206 ? 26.518 -16.355 -16.457 1.00 77.25 206 LEU A O 1
ATOM 1611 N N . ILE A 1 207 ? 25.514 -18.097 -15.455 1.00 77.38 207 ILE A N 1
ATOM 1612 C CA . ILE A 1 207 ? 24.197 -17.894 -16.074 1.00 77.38 207 ILE A CA 1
ATOM 1613 C C . ILE A 1 207 ? 23.644 -16.512 -15.710 1.00 77.38 207 ILE A C 1
ATOM 1615 O O . ILE A 1 207 ? 23.265 -15.765 -16.603 1.00 77.38 207 ILE A O 1
ATOM 1619 N N . VAL A 1 208 ? 23.684 -16.116 -14.433 1.00 71.44 208 VAL A N 1
ATOM 1620 C CA . VAL A 1 208 ? 23.214 -14.792 -13.986 1.00 71.44 208 VAL A CA 1
ATOM 1621 C C . VAL A 1 208 ? 24.048 -13.655 -14.586 1.00 71.44 208 VAL A C 1
ATOM 1623 O O . VAL A 1 208 ? 23.500 -12.615 -14.949 1.00 71.44 208 VAL A O 1
ATOM 1626 N N . ILE A 1 209 ? 25.369 -13.823 -14.703 1.00 69.62 209 ILE A N 1
ATOM 1627 C CA . ILE A 1 209 ? 26.244 -12.834 -15.350 1.00 69.62 209 ILE A CA 1
ATOM 1628 C C . ILE A 1 209 ? 25.854 -12.657 -16.820 1.00 69.62 209 ILE A C 1
ATOM 1630 O O . ILE A 1 209 ? 25.743 -11.519 -17.277 1.00 69.62 209 ILE A O 1
ATOM 1634 N N . GLU A 1 210 ? 25.616 -13.750 -17.544 1.00 71.31 210 GLU A N 1
ATOM 1635 C CA . GLU A 1 210 ? 25.204 -13.696 -18.948 1.00 71.31 210 GLU A CA 1
ATOM 1636 C C . GLU A 1 210 ? 23.766 -13.166 -19.105 1.00 71.31 210 GLU A C 1
ATOM 1638 O O . GLU A 1 210 ? 23.527 -12.296 -19.934 1.00 71.31 210 GLU A O 1
ATOM 1643 N N . GLN A 1 211 ? 22.822 -13.543 -18.238 1.00 71.00 211 GLN A N 1
ATOM 1644 C CA . GLN A 1 211 ? 21.460 -12.986 -18.217 1.00 71.00 211 GLN A CA 1
ATOM 1645 C C . GLN A 1 211 ? 21.454 -11.469 -17.971 1.00 71.00 211 GLN A C 1
ATOM 1647 O O . GLN A 1 211 ? 20.741 -10.730 -18.647 1.00 71.00 211 GLN A O 1
ATOM 1652 N N . ARG A 1 212 ? 22.292 -10.969 -17.051 1.00 67.88 212 ARG A N 1
ATOM 1653 C CA . ARG A 1 212 ? 22.435 -9.522 -16.790 1.00 67.88 212 ARG A CA 1
ATOM 1654 C C . ARG A 1 212 ? 23.012 -8.760 -17.975 1.00 67.88 212 ARG A C 1
ATOM 1656 O O . ARG A 1 212 ? 22.726 -7.577 -18.134 1.00 67.88 212 ARG A O 1
ATOM 1663 N N . ARG A 1 213 ? 23.821 -9.424 -18.799 1.00 66.88 213 ARG A N 1
ATOM 1664 C CA . ARG A 1 213 ? 24.349 -8.858 -20.045 1.00 66.88 213 ARG A CA 1
ATOM 1665 C C . ARG A 1 213 ? 23.299 -8.851 -21.162 1.00 66.88 213 ARG A C 1
ATOM 1667 O O . ARG A 1 213 ? 23.518 -8.184 -22.168 1.00 66.88 213 ARG A O 1
ATOM 1674 N N . CYS A 1 214 ? 22.168 -9.548 -20.989 1.00 66.75 214 CYS A N 1
ATOM 1675 C CA . CYS A 1 214 ? 21.249 -9.902 -22.072 1.00 66.75 214 CYS A CA 1
ATOM 1676 C C . CYS A 1 214 ? 19.784 -9.709 -21.688 1.00 66.75 214 CYS A C 1
ATOM 1678 O O . CYS A 1 214 ? 19.053 -10.643 -21.367 1.00 66.75 214 CYS A O 1
ATOM 1680 N N . ALA A 1 215 ? 19.322 -8.469 -21.817 1.00 56.03 215 ALA A N 1
ATOM 1681 C CA . ALA A 1 215 ? 17.950 -8.062 -21.516 1.00 56.03 215 ALA A CA 1
ATOM 1682 C C . ALA A 1 215 ? 16.853 -8.792 -22.331 1.00 56.03 215 ALA A C 1
ATOM 1684 O O . ALA A 1 215 ? 15.691 -8.781 -21.926 1.00 56.03 215 ALA A O 1
ATOM 1685 N N . ALA A 1 216 ? 17.196 -9.445 -23.448 1.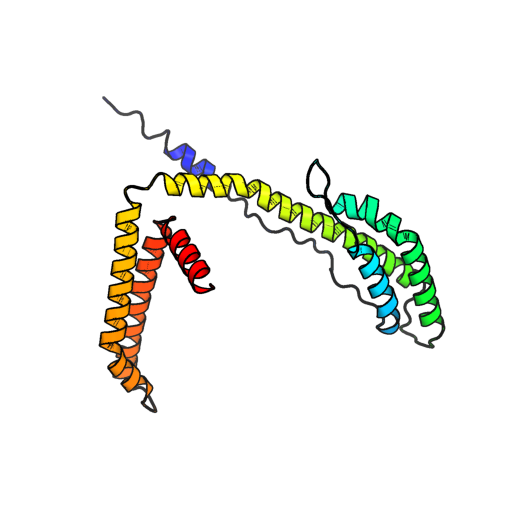00 54.47 216 ALA A N 1
ATOM 1686 C CA . ALA A 1 216 ? 16.266 -10.247 -24.248 1.00 54.47 216 ALA A CA 1
ATOM 1687 C C . ALA A 1 216 ? 16.041 -11.677 -23.705 1.00 54.47 216 ALA A C 1
ATOM 1689 O O . ALA A 1 216 ? 14.993 -12.258 -23.971 1.00 54.47 216 ALA A O 1
ATOM 1690 N N . ALA A 1 217 ? 16.968 -12.241 -22.918 1.00 49.78 217 ALA A N 1
ATOM 1691 C CA . ALA A 1 217 ? 16.820 -13.595 -22.368 1.00 49.78 217 ALA A CA 1
ATOM 1692 C C . ALA A 1 217 ? 15.708 -13.663 -21.305 1.00 49.78 217 ALA A C 1
ATOM 1694 O O . ALA A 1 217 ? 14.898 -14.585 -21.317 1.00 49.78 217 ALA A O 1
ATOM 1695 N N . GLY A 1 218 ? 15.585 -12.620 -20.475 1.00 48.91 218 GLY A N 1
ATOM 1696 C CA . GLY A 1 218 ? 14.494 -12.510 -19.500 1.00 48.91 218 GLY A CA 1
ATOM 1697 C C . GLY A 1 218 ? 13.104 -12.358 -20.132 1.00 48.91 218 GLY A C 1
ATOM 1698 O O . GLY A 1 218 ? 12.112 -12.706 -19.507 1.00 48.91 218 GLY A O 1
ATOM 1699 N N . GLN A 1 219 ? 13.004 -11.882 -21.382 1.00 52.47 219 GLN A N 1
ATOM 1700 C CA . GLN A 1 219 ? 11.722 -11.832 -22.103 1.00 52.47 219 GLN A CA 1
ATOM 1701 C C . GLN A 1 219 ? 11.309 -13.198 -22.660 1.00 52.47 219 GLN A C 1
ATOM 1703 O O . GLN A 1 219 ? 10.117 -13.445 -22.811 1.00 52.47 219 GLN A O 1
ATOM 1708 N N . ARG A 1 220 ? 12.274 -14.081 -22.948 1.00 50.50 220 ARG A N 1
ATOM 1709 C CA . ARG A 1 220 ? 12.003 -15.440 -23.424 1.00 50.50 220 ARG A CA 1
ATOM 1710 C C . ARG A 1 220 ? 11.584 -16.361 -22.280 1.00 50.50 220 ARG A C 1
ATOM 1712 O O . ARG A 1 220 ? 10.611 -17.070 -22.445 1.00 50.50 220 ARG A O 1
ATOM 1719 N N . GLU A 1 221 ? 12.213 -16.253 -21.105 1.00 46.50 221 GLU A N 1
ATOM 1720 C CA . GLU A 1 221 ? 11.738 -16.937 -19.886 1.00 46.50 221 GLU A CA 1
ATOM 1721 C C . GLU A 1 221 ? 10.317 -16.507 -19.492 1.00 46.50 221 GLU A C 1
ATOM 1723 O O . GLU A 1 221 ? 9.520 -17.353 -19.107 1.00 46.50 221 GLU A O 1
ATOM 1728 N N . LEU A 1 222 ? 9.974 -15.219 -19.627 1.00 47.19 222 LEU A N 1
ATOM 1729 C CA . LEU A 1 222 ? 8.600 -14.742 -19.416 1.00 47.19 222 LEU A CA 1
ATOM 1730 C C . LEU A 1 222 ? 7.628 -15.329 -20.450 1.00 47.19 222 LEU A C 1
ATOM 1732 O O . LEU A 1 222 ? 6.568 -15.811 -20.075 1.00 47.19 222 LEU A O 1
ATOM 1736 N N . ALA A 1 223 ? 8.007 -15.351 -21.730 1.00 49.34 223 ALA A N 1
ATOM 1737 C CA . ALA A 1 223 ? 7.177 -15.939 -22.781 1.00 49.34 223 ALA A CA 1
ATOM 1738 C C . ALA A 1 223 ? 7.007 -17.461 -22.624 1.00 49.34 223 ALA A C 1
ATOM 1740 O O . ALA A 1 223 ? 5.921 -17.982 -22.850 1.00 49.34 223 ALA A O 1
ATOM 1741 N N . ASP A 1 224 ? 8.056 -18.181 -22.228 1.00 45.56 224 ASP A N 1
ATOM 1742 C CA . ASP A 1 224 ? 8.007 -19.627 -21.995 1.00 45.56 224 ASP A CA 1
ATOM 1743 C C . ASP A 1 224 ? 7.213 -19.963 -20.721 1.00 45.56 224 ASP A C 1
ATOM 1745 O O . ASP A 1 224 ? 6.530 -20.983 -20.679 1.00 45.56 224 ASP A O 1
ATOM 1749 N N . PHE A 1 225 ? 7.246 -19.095 -19.703 1.00 38.34 225 PHE A N 1
ATOM 1750 C CA . PHE A 1 225 ? 6.416 -19.214 -18.503 1.00 38.34 225 PHE A CA 1
ATOM 1751 C C . PHE A 1 225 ? 4.932 -18.969 -18.797 1.00 38.34 225 PHE A C 1
ATOM 1753 O O . PHE A 1 225 ? 4.097 -19.739 -18.328 1.00 38.34 225 PHE A O 1
ATOM 1760 N N . ASP A 1 226 ? 4.607 -17.956 -19.603 1.00 40.19 226 ASP A N 1
ATOM 1761 C CA . ASP A 1 226 ? 3.231 -17.667 -20.022 1.00 40.19 226 ASP A CA 1
ATOM 1762 C C . ASP A 1 226 ? 2.665 -18.805 -20.895 1.00 40.19 226 ASP A C 1
ATOM 1764 O O . ASP A 1 226 ? 1.543 -19.252 -20.683 1.00 40.19 226 ASP A O 1
ATOM 1768 N N . ASN A 1 227 ? 3.471 -19.360 -21.808 1.00 45.28 227 ASN A N 1
ATOM 1769 C CA . ASN A 1 227 ? 3.072 -20.492 -22.657 1.00 45.28 227 ASN A CA 1
ATOM 1770 C C . ASN A 1 227 ? 2.984 -21.839 -21.914 1.00 45.28 227 ASN A C 1
ATOM 1772 O O . ASN A 1 227 ? 2.423 -22.788 -22.451 1.00 45.28 227 ASN A O 1
ATOM 1776 N N . ALA A 1 228 ? 3.571 -21.962 -20.720 1.00 41.94 228 ALA A N 1
ATOM 1777 C CA . ALA A 1 228 ? 3.477 -23.169 -19.895 1.00 41.94 228 ALA A CA 1
ATOM 1778 C C . ALA A 1 228 ? 2.227 -23.186 -18.991 1.00 41.94 228 ALA A C 1
ATOM 1780 O O . ALA A 1 228 ? 2.017 -24.160 -18.265 1.00 41.94 228 ALA A O 1
ATOM 1781 N N . GLN A 1 229 ? 1.436 -22.107 -18.997 1.00 45.91 229 GLN A N 1
ATOM 1782 C CA . GLN A 1 229 ? 0.192 -21.970 -18.232 1.00 45.91 229 GLN A CA 1
ATOM 1783 C C . GLN A 1 229 ? -1.080 -22.169 -19.072 1.00 45.91 229 GLN A C 1
ATOM 1785 O O . GLN A 1 229 ? -2.164 -22.242 -18.487 1.00 45.91 229 GLN A O 1
ATOM 1790 N N . ASP A 1 230 ? -0.937 -22.299 -20.393 1.00 40.12 230 ASP A N 1
ATOM 1791 C CA . ASP A 1 230 ? -1.987 -22.689 -21.346 1.00 40.12 230 ASP A CA 1
ATOM 1792 C C . ASP A 1 230 ? -1.920 -24.196 -21.669 1.00 40.12 230 ASP A C 1
ATOM 1794 O O . ASP A 1 230 ? -2.997 -24.807 -21.879 1.00 40.12 230 ASP A O 1
#

pLDDT: mean 72.74, std 19.72, range [31.09, 98.06]

Sequence (230 aa):
MIATSIASAVALLVALQQASDKVEAVYSDEDWTLDYPFVIEPYVGEYYDCLRAGSYTIGEGRTFAAQYREDDLPRCADKGVRLEAEANAVLAGRDSSDAMTPQDVAALFDQIRALHVARGASIDSATRARLVTEPEYRQVRRQAAVASEDTARCVARIDALSQERSAFMADNSDRIEAVHAQDSYSEDDQRELFAYQRQLQRFNSLIVIEQRRCAAAGQRELADFDNAQD

Secondary structure (DSSP, 8-state):
----SSHHHHHHHHHHHS----------S--------GGGHHHHHHHHHHHHT-----BTTB-HHHHIIIIIHHHTHHHHHHHHHHHHHHHHT---TTPPPHHHHHHHHHHHHHHHHHHHHHHHHHHHHHHHHHHHHHHHHHHHHH-THHHHHHHHHHHHHHHHHHHHHHHHHHHHHHHHTSSS--HHHHHHHHHHHHHHHHHHHHHHHHHHH-TTHHHHHHHHHHHT--

Radius of gyration: 30.36 Å; chains: 1; bounding box: 76×58×66 Å